Protein AF-A0A7C8FXU2-F1 (afdb_monomer_lite)

Organism: NCBI:txid908846

Sequence (257 aa):
MFRLFGRRRNGAELRVRSRSESVHAARPSTVRIDFLAPDARTLVGSMAYFKLAAFGYLTAALPLVEDPEARARVAALAETLLARHRRYLDAFHRAADG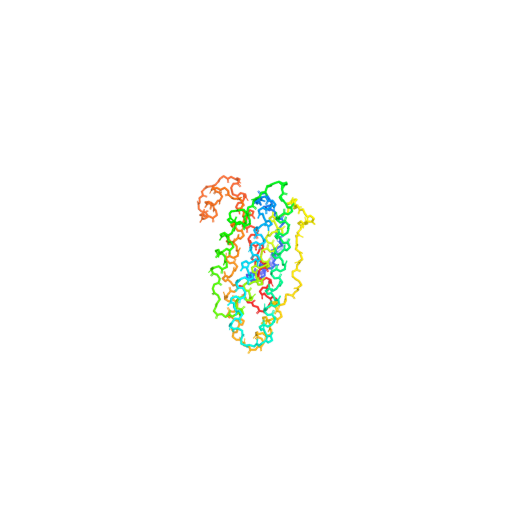EDTVPFAGDAVRQAASDELWGRLTPNLWQEAVLAVHLVDGIAVDFLARLGHGARLGGGLHWPLLDRPDDSPAVTVLLAEMERDDTLPDRLSMWGRRVVGDALLWCRALMVLDEPVLRALRDSTLERDDEVQRMVSQIEAVHTDLIAEHTTRMERLGLTA

Structure (mmCIF, N/CA/C/O backbone):
data_AF-A0A7C8FXU2-F1
#
_entry.id   AF-A0A7C8FXU2-F1
#
loop_
_atom_site.group_PDB
_atom_site.id
_atom_site.type_symbol
_atom_site.label_atom_id
_atom_site.label_alt_id
_atom_site.label_comp_id
_atom_site.label_asym_id
_atom_site.label_entity_id
_atom_site.label_seq_id
_atom_site.pdbx_PDB_ins_code
_atom_site.Cartn_x
_atom_site.Cartn_y
_atom_site.Cartn_z
_atom_site.occupancy
_atom_site.B_iso_or_equiv
_atom_site.auth_seq_id
_atom_site.auth_comp_id
_atom_site.auth_asym_id
_atom_site.auth_atom_id
_atom_site.pdbx_PDB_model_num
ATOM 1 N N . MET A 1 1 ? -61.109 -8.386 -48.653 1.00 42.88 1 MET A N 1
ATOM 2 C CA . MET A 1 1 ? -60.237 -9.119 -47.709 1.00 42.88 1 MET A CA 1
ATOM 3 C C . MET A 1 1 ? -58.980 -8.286 -47.476 1.00 42.88 1 MET A C 1
ATOM 5 O O . MET A 1 1 ? -58.094 -8.331 -48.309 1.00 42.88 1 MET A O 1
ATOM 9 N N . PHE A 1 2 ? -58.915 -7.494 -46.401 1.00 39.50 2 PHE A N 1
ATOM 10 C CA . PHE A 1 2 ? -57.687 -6.804 -45.979 1.00 39.50 2 PHE A CA 1
ATOM 11 C C . PHE A 1 2 ? -57.624 -6.800 -44.447 1.00 39.50 2 PHE A C 1
ATOM 13 O O . PHE A 1 2 ? -58.503 -6.255 -43.785 1.00 39.50 2 PHE A O 1
ATOM 20 N N . ARG A 1 3 ? -56.618 -7.485 -43.889 1.00 43.38 3 ARG A N 1
ATOM 21 C CA . ARG A 1 3 ? -56.311 -7.510 -42.452 1.00 43.38 3 ARG A CA 1
ATOM 22 C C . ARG A 1 3 ? -55.398 -6.324 -42.131 1.00 43.38 3 ARG A C 1
ATOM 24 O O . ARG A 1 3 ? -54.270 -6.295 -42.608 1.00 43.38 3 ARG A O 1
ATOM 31 N N . LEU A 1 4 ? -55.856 -5.405 -41.285 1.00 44.19 4 LEU A N 1
ATOM 32 C CA . LEU A 1 4 ? -55.000 -4.455 -40.571 1.00 44.19 4 LEU A CA 1
ATOM 33 C C . LEU A 1 4 ? -54.885 -4.915 -39.114 1.00 44.19 4 LEU A C 1
ATOM 35 O O . LEU A 1 4 ? -55.785 -4.691 -38.315 1.00 44.19 4 LEU A O 1
ATOM 39 N N . PHE A 1 5 ? -53.773 -5.561 -38.771 1.00 50.84 5 PHE A N 1
ATOM 40 C CA . PHE A 1 5 ? -53.340 -5.725 -37.383 1.00 50.84 5 PHE A CA 1
ATOM 41 C C . PHE A 1 5 ? -51.904 -5.215 -37.270 1.00 50.84 5 PHE A C 1
ATOM 43 O O . PHE A 1 5 ? -50.950 -5.889 -37.655 1.00 50.84 5 PHE A O 1
ATOM 50 N N . GLY A 1 6 ? -51.772 -3.987 -36.767 1.00 44.97 6 GLY A N 1
ATOM 51 C CA . GLY A 1 6 ? -50.504 -3.393 -36.359 1.00 44.97 6 GLY A CA 1
ATOM 52 C C . GLY A 1 6 ? -50.077 -3.949 -35.001 1.00 44.97 6 GLY A C 1
ATOM 53 O O . GLY A 1 6 ? -50.810 -3.884 -34.018 1.00 44.97 6 GLY A O 1
ATOM 54 N N . ARG A 1 7 ? -48.882 -4.530 -34.976 1.00 50.22 7 ARG A N 1
ATOM 55 C CA . ARG A 1 7 ? -48.232 -5.205 -33.849 1.00 50.22 7 ARG A CA 1
ATOM 56 C C . ARG A 1 7 ? -47.837 -4.177 -32.772 1.00 50.22 7 ARG A C 1
ATOM 58 O O . ARG A 1 7 ? -47.030 -3.292 -33.050 1.00 50.22 7 ARG A O 1
ATOM 65 N N . ARG A 1 8 ? -48.352 -4.295 -31.538 1.00 50.22 8 ARG A N 1
ATOM 66 C CA . ARG A 1 8 ? -47.804 -3.576 -30.367 1.00 50.22 8 ARG A CA 1
ATOM 67 C C . ARG A 1 8 ? -46.365 -4.061 -30.137 1.00 50.22 8 ARG A C 1
ATOM 69 O O . ARG A 1 8 ? -46.153 -5.241 -29.870 1.00 50.22 8 ARG A O 1
ATOM 76 N N . ARG A 1 9 ? -45.376 -3.170 -30.271 1.00 52.41 9 ARG A N 1
ATOM 77 C CA . ARG A 1 9 ? -44.002 -3.413 -29.802 1.00 52.41 9 ARG A CA 1
ATOM 78 C C . ARG A 1 9 ? -44.011 -3.232 -28.286 1.00 52.41 9 ARG A C 1
ATOM 80 O O . ARG A 1 9 ? -44.301 -2.138 -27.814 1.00 52.41 9 ARG A O 1
ATOM 87 N N . ASN A 1 10 ? -43.723 -4.299 -27.546 1.00 49.38 10 ASN A N 1
ATOM 88 C CA . ASN A 1 10 ? -43.388 -4.199 -26.130 1.00 49.38 10 ASN A CA 1
ATOM 89 C C . ASN A 1 10 ? -42.140 -3.316 -26.014 1.00 49.38 10 ASN A C 1
ATOM 91 O O . ASN A 1 10 ? -41.102 -3.643 -26.590 1.00 49.38 10 ASN A O 1
ATOM 95 N N . GLY A 1 11 ? -42.268 -2.172 -25.341 1.00 45.44 11 GLY A N 1
ATOM 96 C CA . GLY A 1 11 ? -41.127 -1.338 -24.991 1.00 45.44 11 GLY A CA 1
ATOM 97 C C . GLY A 1 11 ? -40.233 -2.122 -24.041 1.00 45.44 11 GLY A C 1
ATOM 98 O O . GLY A 1 11 ? -40.703 -2.604 -23.015 1.00 45.44 11 GLY A O 1
ATOM 99 N N . ALA A 1 12 ? -38.968 -2.301 -24.412 1.00 54.22 12 ALA A N 1
ATOM 100 C CA . ALA A 1 12 ? -37.969 -2.806 -23.489 1.00 54.22 12 ALA A CA 1
ATOM 101 C C . ALA A 1 12 ? -37.784 -1.751 -22.391 1.00 54.22 12 ALA A C 1
ATOM 103 O O . ALA A 1 12 ? -37.428 -0.611 -22.691 1.00 54.22 12 ALA A O 1
ATOM 104 N N . GLU A 1 13 ? -38.061 -2.114 -21.141 1.00 48.91 13 GLU A N 1
ATOM 105 C CA . GLU A 1 13 ? -37.701 -1.287 -19.995 1.00 48.91 13 GLU A CA 1
ATOM 106 C C . GLU A 1 13 ? -36.180 -1.101 -19.996 1.00 48.91 13 GLU A C 1
ATOM 108 O O . GLU A 1 13 ? -35.414 -2.044 -19.786 1.00 48.91 13 GLU A O 1
ATOM 113 N N . LEU A 1 14 ? -35.733 0.125 -20.265 1.00 52.69 14 LEU A N 1
ATOM 114 C CA . LEU A 1 14 ? -34.344 0.521 -20.086 1.00 52.69 14 LEU A CA 1
ATOM 115 C C . LEU A 1 14 ? -34.084 0.622 -18.581 1.00 52.69 14 LEU A C 1
ATOM 117 O O . LEU A 1 14 ? -34.235 1.681 -17.975 1.00 52.69 14 LEU A O 1
ATOM 121 N N . ARG A 1 15 ? -33.722 -0.505 -17.963 1.00 49.88 15 ARG A N 1
ATOM 122 C CA . ARG A 1 15 ? -33.178 -0.515 -16.605 1.00 49.88 15 ARG A CA 1
ATOM 123 C C . ARG A 1 15 ? -31.781 0.095 -16.642 1.00 49.88 15 ARG A C 1
ATOM 125 O O . ARG A 1 15 ? -30.836 -0.515 -17.138 1.00 49.88 15 ARG A O 1
ATOM 132 N N . VAL A 1 16 ? -31.664 1.308 -16.113 1.00 51.72 16 VAL A N 1
ATOM 133 C CA . VAL A 1 16 ? -30.373 1.913 -15.783 1.00 51.72 16 VAL A CA 1
ATOM 134 C C . VAL A 1 16 ? -29.777 1.082 -14.649 1.00 51.72 16 VAL A C 1
ATOM 136 O O . VAL A 1 16 ? -30.322 1.062 -13.547 1.00 51.72 16 VAL A O 1
ATOM 139 N N . ARG A 1 17 ? -28.701 0.344 -14.942 1.00 46.47 17 ARG A N 1
ATOM 140 C CA . ARG A 1 17 ? -27.941 -0.394 -13.925 1.00 46.47 17 ARG A CA 1
ATOM 141 C C . ARG A 1 17 ? -27.415 0.587 -12.887 1.00 46.47 17 ARG A C 1
ATOM 143 O O . ARG A 1 17 ? -26.930 1.663 -13.246 1.00 46.47 17 ARG A O 1
ATOM 150 N N . SER A 1 18 ? -27.508 0.224 -11.612 1.00 43.53 18 SER A N 1
ATOM 151 C CA . SER A 1 18 ? -26.863 1.012 -10.567 1.00 43.53 18 SER A CA 1
ATOM 152 C C . SER A 1 18 ? -25.350 0.988 -10.790 1.00 43.53 18 SER A C 1
ATOM 154 O O . SER A 1 18 ? -24.783 0.010 -11.280 1.00 43.53 18 SER A O 1
ATOM 156 N N . ARG A 1 19 ? -24.674 2.074 -10.411 1.00 45.09 19 ARG A N 1
ATOM 157 C CA . ARG A 1 19 ? -23.215 2.201 -10.535 1.00 45.09 19 ARG A CA 1
ATOM 158 C C . ARG A 1 19 ? -22.467 1.048 -9.839 1.00 45.09 19 ARG A C 1
ATOM 160 O O . ARG A 1 19 ? -21.408 0.651 -10.315 1.00 45.09 19 ARG A O 1
ATOM 167 N N . SER A 1 20 ? -23.048 0.470 -8.783 1.00 44.34 20 SER A N 1
ATOM 168 C CA . SER A 1 20 ? -22.530 -0.718 -8.092 1.00 44.34 20 SER A CA 1
ATOM 169 C C . SER A 1 20 ? -22.577 -1.992 -8.949 1.00 44.34 20 SER A C 1
ATOM 171 O O . SER A 1 20 ? -21.587 -2.716 -9.010 1.00 44.34 20 SER A O 1
ATOM 173 N N . GLU A 1 21 ? -23.656 -2.233 -9.705 1.00 37.62 21 GLU A N 1
ATOM 174 C CA . GLU A 1 21 ? -23.754 -3.395 -10.607 1.00 37.62 21 GLU A CA 1
ATOM 175 C C . GLU A 1 21 ? -22.762 -3.324 -11.777 1.00 37.62 21 GLU A C 1
ATOM 177 O O . GLU A 1 21 ? -22.294 -4.355 -12.261 1.00 37.62 21 GLU A O 1
ATOM 182 N N . SER A 1 22 ? -22.423 -2.121 -12.252 1.00 45.47 22 SER A N 1
ATOM 183 C CA . SER A 1 22 ? -21.431 -1.948 -13.323 1.00 45.47 22 SER A CA 1
ATOM 184 C C . SER A 1 22 ? -19.990 -2.203 -12.875 1.00 45.47 22 SER A C 1
ATOM 186 O O . SER A 1 22 ? -19.197 -2.677 -13.685 1.00 45.47 22 SER A O 1
ATOM 188 N N . VAL A 1 23 ? -19.654 -1.938 -11.607 1.00 46.44 23 VAL A N 1
ATOM 189 C CA . VAL A 1 23 ? -18.304 -2.180 -11.061 1.00 46.44 23 VAL A CA 1
ATOM 190 C C . VAL A 1 23 ? -18.085 -3.675 -10.805 1.00 46.44 23 VAL A C 1
ATOM 192 O O . VAL A 1 23 ? -17.033 -4.203 -11.147 1.00 46.44 23 VAL A O 1
ATOM 195 N N . HIS A 1 24 ? -19.103 -4.395 -10.323 1.00 42.47 24 HIS A N 1
ATOM 196 C CA . HIS A 1 24 ? -19.034 -5.848 -10.103 1.00 42.47 24 HIS A CA 1
ATOM 197 C C . HIS A 1 24 ? -19.006 -6.697 -11.389 1.00 42.47 24 HIS A C 1
ATOM 199 O O . HIS A 1 24 ? -18.719 -7.892 -11.337 1.00 42.47 24 HIS A O 1
ATOM 205 N N . ALA A 1 25 ? -19.313 -6.110 -12.551 1.00 40.84 25 ALA A N 1
ATOM 206 C CA . ALA A 1 25 ? -19.311 -6.810 -13.837 1.00 40.84 25 ALA A CA 1
ATOM 207 C C . ALA A 1 25 ? -17.992 -6.670 -14.621 1.00 40.84 25 ALA A C 1
ATOM 209 O O . ALA A 1 25 ? -17.845 -7.297 -15.676 1.00 40.84 25 ALA A O 1
ATOM 210 N N . ALA A 1 26 ? -17.039 -5.864 -14.141 1.00 47.12 26 ALA A N 1
ATOM 211 C CA . ALA A 1 26 ? -15.718 -5.773 -14.744 1.00 47.12 26 ALA A CA 1
ATOM 212 C C . ALA A 1 26 ? -14.955 -7.069 -14.443 1.00 47.12 26 ALA A C 1
ATOM 214 O O . ALA A 1 26 ? -14.475 -7.293 -13.335 1.00 47.12 26 ALA A O 1
ATOM 215 N N . ARG A 1 27 ? -14.874 -7.970 -15.429 1.00 52.72 27 ARG A N 1
ATOM 216 C CA . ARG A 1 27 ? -13.920 -9.082 -15.352 1.00 52.72 27 ARG A CA 1
ATOM 217 C C . ARG A 1 27 ? -12.525 -8.479 -15.166 1.00 52.72 27 ARG A C 1
ATOM 219 O O . ARG A 1 27 ? -12.220 -7.553 -15.920 1.00 52.72 27 ARG A O 1
ATOM 226 N N . PRO A 1 28 ? -11.698 -9.004 -14.240 1.00 56.09 28 PRO A N 1
ATOM 227 C CA . PRO A 1 28 ? -10.336 -8.521 -14.077 1.00 56.09 28 PRO A CA 1
ATOM 228 C C . PRO A 1 28 ? -9.650 -8.566 -15.436 1.00 56.09 28 PRO A C 1
ATOM 230 O O . PRO A 1 28 ? -9.695 -9.590 -16.133 1.00 56.09 28 PRO A O 1
ATOM 233 N N . SER A 1 29 ? -9.097 -7.432 -15.852 1.00 56.75 29 SER A N 1
ATOM 234 C CA . SER A 1 29 ? -8.423 -7.340 -17.131 1.00 56.75 29 SER A CA 1
ATOM 235 C C . SER A 1 29 ? -7.231 -8.306 -17.124 1.00 56.75 29 SER A C 1
ATOM 237 O O . SER A 1 29 ? -6.468 -8.399 -16.163 1.00 56.75 29 SER A O 1
ATOM 239 N N . THR A 1 30 ? -7.042 -9.064 -18.206 1.00 68.56 30 THR A N 1
ATOM 240 C CA . THR A 1 30 ? -5.841 -9.900 -18.390 1.00 68.56 30 THR A CA 1
ATOM 241 C C . THR A 1 30 ? -4.630 -9.057 -18.805 1.00 68.56 30 THR A C 1
ATOM 243 O O . THR A 1 30 ? -3.685 -9.575 -19.403 1.00 68.56 30 THR A O 1
ATOM 246 N N . VAL A 1 31 ? -4.683 -7.741 -18.572 1.00 81.75 31 VAL A N 1
ATOM 247 C CA . VAL A 1 31 ? -3.666 -6.787 -18.996 1.00 81.75 31 VAL A CA 1
ATOM 248 C C . VAL A 1 31 ? -2.461 -6.947 -18.085 1.00 81.75 31 VAL A C 1
ATOM 250 O O . VAL A 1 31 ? -2.547 -6.801 -16.866 1.00 81.75 31 VAL A O 1
ATOM 253 N N . ARG A 1 32 ? -1.324 -7.260 -18.701 1.00 80.88 32 ARG A N 1
ATOM 254 C CA . ARG A 1 32 ? -0.032 -7.300 -18.028 1.00 80.88 32 ARG A CA 1
ATOM 255 C C . ARG A 1 32 ? 0.795 -6.100 -18.444 1.00 80.88 32 ARG A C 1
ATOM 257 O O . ARG A 1 32 ? 0.690 -5.628 -19.576 1.00 80.88 32 ARG A O 1
ATOM 264 N N . ILE A 1 33 ? 1.602 -5.635 -17.505 1.00 88.25 33 ILE A N 1
ATOM 265 C CA . ILE A 1 33 ? 2.478 -4.473 -17.655 1.00 88.25 33 ILE A CA 1
ATOM 266 C C . ILE A 1 33 ? 3.910 -4.835 -17.259 1.00 88.25 33 ILE A C 1
ATOM 268 O O . ILE A 1 33 ? 4.661 -3.996 -16.781 1.00 88.25 33 ILE A O 1
ATOM 272 N N . ASP A 1 34 ? 4.294 -6.099 -17.440 1.00 87.00 34 ASP A N 1
ATOM 273 C CA . ASP A 1 34 ? 5.594 -6.624 -17.019 1.00 87.00 34 ASP A CA 1
ATOM 274 C C . ASP A 1 34 ? 6.789 -5.944 -17.695 1.00 87.00 34 ASP A C 1
ATOM 276 O O . ASP A 1 34 ? 7.852 -5.808 -17.097 1.00 87.00 34 ASP A O 1
ATOM 280 N N . PHE A 1 35 ? 6.584 -5.401 -18.892 1.00 87.44 35 PHE A N 1
ATOM 281 C CA . PHE A 1 35 ? 7.562 -4.575 -19.599 1.00 87.44 35 PHE A CA 1
ATOM 282 C C . PHE A 1 35 ? 7.836 -3.212 -18.930 1.00 87.44 35 PHE A C 1
ATOM 284 O O . PHE A 1 35 ? 8.811 -2.558 -19.286 1.00 87.44 35 PHE A O 1
ATOM 291 N N . LEU A 1 36 ? 7.001 -2.781 -17.974 1.00 91.81 36 LEU A N 1
ATOM 292 C CA . LEU A 1 36 ? 7.207 -1.574 -17.160 1.00 91.81 36 LEU A CA 1
ATOM 293 C C . LEU A 1 36 ? 7.906 -1.873 -15.827 1.00 91.81 36 LEU A C 1
ATOM 295 O O . LEU A 1 36 ? 8.111 -0.960 -15.023 1.00 91.81 36 LEU A O 1
ATOM 299 N N . ALA A 1 37 ? 8.224 -3.138 -15.544 1.00 90.06 37 ALA A N 1
ATOM 300 C CA . ALA A 1 37 ? 8.898 -3.507 -14.312 1.00 90.06 37 ALA A CA 1
ATOM 301 C C . ALA A 1 37 ? 10.365 -3.043 -14.330 1.00 90.06 37 ALA A C 1
ATOM 303 O O . ALA A 1 37 ? 11.032 -3.146 -15.362 1.00 90.06 37 ALA A O 1
ATOM 304 N N . PRO A 1 38 ? 10.907 -2.576 -13.191 1.00 90.00 38 PRO A N 1
ATOM 305 C CA . PRO A 1 38 ? 12.352 -2.495 -13.029 1.00 90.00 38 PRO A CA 1
ATOM 306 C C . PRO A 1 38 ? 12.966 -3.900 -13.062 1.00 90.00 38 PRO A C 1
ATOM 308 O O . PRO A 1 38 ? 12.258 -4.913 -13.070 1.00 90.00 38 PRO A O 1
ATOM 311 N N . ASP A 1 39 ? 14.295 -3.978 -13.033 1.00 87.44 39 ASP A N 1
ATOM 312 C CA . ASP A 1 39 ? 14.967 -5.262 -12.884 1.00 87.44 39 ASP A CA 1
ATOM 313 C C . ASP A 1 39 ? 14.530 -5.984 -11.593 1.00 87.44 39 ASP A C 1
ATOM 315 O O . ASP A 1 39 ? 14.041 -5.391 -10.622 1.00 87.44 39 ASP A O 1
ATOM 319 N N . ALA A 1 40 ? 14.704 -7.306 -11.588 1.00 85.44 40 ALA A N 1
ATOM 320 C CA . ALA A 1 40 ? 14.226 -8.162 -10.510 1.00 85.44 40 ALA A CA 1
ATOM 321 C C . ALA A 1 40 ? 14.818 -7.795 -9.139 1.00 85.44 40 ALA A C 1
ATOM 323 O O . ALA A 1 40 ? 14.117 -7.912 -8.130 1.00 85.44 40 ALA A O 1
ATOM 324 N N . ARG A 1 41 ? 16.083 -7.353 -9.085 1.00 87.88 41 ARG A N 1
ATOM 325 C CA . ARG A 1 41 ? 16.747 -6.996 -7.828 1.00 87.88 41 A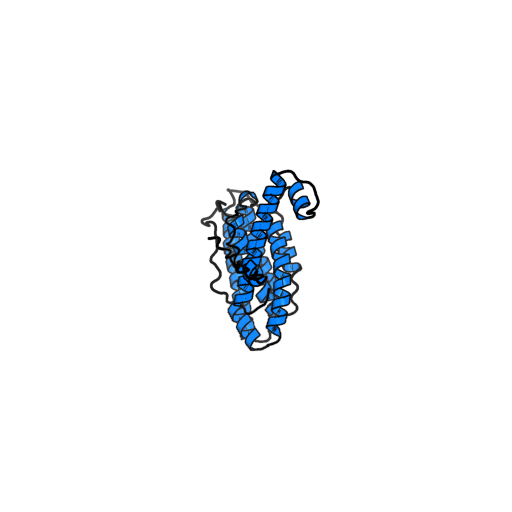RG A CA 1
ATOM 326 C C . ARG A 1 41 ? 16.155 -5.708 -7.278 1.00 87.88 41 ARG A C 1
ATOM 328 O O . ARG A 1 41 ? 15.769 -5.701 -6.111 1.00 87.88 41 ARG A O 1
ATOM 335 N N . THR A 1 42 ? 15.990 -4.673 -8.100 1.00 91.06 42 THR A N 1
ATOM 336 C CA . THR A 1 42 ? 15.320 -3.440 -7.671 1.00 91.06 42 THR A CA 1
ATOM 337 C C . THR A 1 42 ? 13.878 -3.693 -7.255 1.00 91.06 42 THR A C 1
ATOM 339 O O . THR A 1 42 ? 13.477 -3.224 -6.194 1.00 91.06 42 THR A O 1
ATOM 342 N N . LEU A 1 43 ? 13.109 -4.494 -8.000 1.00 90.19 43 LEU A N 1
ATOM 343 C CA . LEU A 1 43 ? 11.723 -4.802 -7.628 1.00 90.19 43 LEU A CA 1
ATOM 344 C C . LEU A 1 43 ? 11.632 -5.487 -6.252 1.00 90.19 43 LEU A C 1
ATOM 346 O O . LEU A 1 43 ? 10.825 -5.103 -5.405 1.00 90.19 43 LEU A O 1
ATOM 350 N N . VAL A 1 44 ? 12.481 -6.486 -6.005 1.00 89.44 44 VAL A N 1
ATOM 351 C CA . VAL A 1 44 ? 12.544 -7.205 -4.722 1.00 89.44 44 VAL A CA 1
ATOM 352 C C . VAL A 1 44 ? 13.055 -6.304 -3.596 1.00 89.44 44 VAL A C 1
ATOM 354 O O . VAL A 1 44 ? 12.501 -6.335 -2.496 1.00 89.44 44 VAL A O 1
ATOM 357 N N . GLY A 1 45 ? 14.061 -5.471 -3.870 1.00 92.75 45 GLY A N 1
ATOM 358 C CA . GLY A 1 45 ? 14.575 -4.468 -2.939 1.00 92.75 45 GLY A CA 1
ATOM 359 C C . GLY A 1 45 ? 13.502 -3.458 -2.534 1.00 92.75 45 GLY A C 1
ATOM 360 O O . GLY A 1 45 ? 13.326 -3.189 -1.345 1.00 92.75 45 GLY A O 1
ATOM 361 N N . SER A 1 46 ? 12.708 -2.985 -3.496 1.00 94.81 46 SER A N 1
ATOM 362 C CA . SER A 1 46 ? 11.548 -2.131 -3.240 1.00 94.81 46 SER A CA 1
ATOM 363 C C . SER A 1 46 ? 10.518 -2.795 -2.348 1.00 94.81 46 SER A C 1
ATOM 365 O O . SER A 1 46 ? 10.009 -2.152 -1.434 1.00 94.81 46 SER A O 1
ATOM 367 N N . MET A 1 47 ? 10.260 -4.089 -2.531 1.00 93.56 47 MET A N 1
ATOM 368 C CA . MET A 1 47 ? 9.352 -4.815 -1.645 1.00 93.56 47 MET A CA 1
ATOM 369 C C . MET A 1 47 ? 9.923 -5.022 -0.248 1.00 93.56 47 MET A C 1
ATOM 371 O O . MET A 1 47 ? 9.191 -4.866 0.730 1.00 93.56 47 MET A O 1
ATOM 375 N N . ALA A 1 48 ? 11.217 -5.315 -0.125 1.00 94.50 48 ALA A N 1
ATOM 376 C CA . ALA A 1 48 ? 11.876 -5.365 1.174 1.00 94.50 48 ALA A CA 1
ATOM 377 C C . ALA A 1 48 ? 11.718 -4.032 1.909 1.00 94.50 48 ALA A C 1
ATOM 379 O O . ALA A 1 48 ? 11.268 -4.023 3.057 1.00 94.50 48 ALA A O 1
ATOM 380 N N . TYR A 1 49 ? 12.033 -2.912 1.259 1.00 98.19 49 TYR A N 1
ATOM 381 C CA . TYR A 1 49 ? 11.945 -1.601 1.893 1.00 98.19 49 TYR A CA 1
ATOM 382 C C . TYR A 1 49 ? 10.498 -1.196 2.206 1.00 98.19 49 TYR A C 1
ATOM 384 O O . TYR A 1 49 ? 10.211 -0.775 3.323 1.00 98.19 49 TYR A O 1
ATOM 392 N N . PHE A 1 50 ? 9.561 -1.434 1.285 1.00 97.69 50 PHE A N 1
ATOM 393 C CA . PHE A 1 50 ? 8.130 -1.201 1.491 1.00 97.69 50 PHE A CA 1
ATOM 394 C C . PHE A 1 50 ? 7.598 -1.891 2.758 1.00 97.69 50 PHE A C 1
ATOM 396 O O . PHE A 1 50 ? 6.891 -1.262 3.546 1.00 97.69 50 PHE A O 1
ATOM 403 N N . LYS A 1 51 ? 7.964 -3.162 2.996 1.00 96.44 51 LYS A N 1
ATOM 404 C CA . LYS A 1 51 ? 7.549 -3.897 4.207 1.00 96.44 51 LYS A CA 1
ATOM 405 C C . LYS A 1 51 ? 8.205 -3.349 5.478 1.00 96.44 51 LYS A C 1
ATOM 407 O O . LYS A 1 51 ? 7.561 -3.339 6.525 1.00 96.44 51 LYS A O 1
ATOM 412 N N . LEU A 1 52 ? 9.457 -2.890 5.400 1.00 98.38 52 LEU A N 1
ATOM 413 C CA . LEU A 1 52 ? 10.149 -2.260 6.530 1.00 98.38 52 LEU A CA 1
ATOM 414 C C . LEU A 1 52 ? 9.504 -0.919 6.906 1.00 98.38 52 LEU A C 1
ATOM 416 O O . LEU A 1 52 ? 9.270 -0.660 8.085 1.00 98.38 52 LEU A O 1
ATOM 420 N N . ALA A 1 53 ? 9.166 -0.100 5.911 1.00 98.44 53 ALA A N 1
ATOM 421 C CA . ALA A 1 53 ? 8.465 1.161 6.118 1.00 98.44 53 ALA A CA 1
ATOM 422 C C . ALA A 1 53 ? 7.051 0.931 6.685 1.00 98.44 53 ALA A C 1
ATOM 424 O O . ALA A 1 53 ? 6.673 1.580 7.657 1.00 98.44 53 ALA A O 1
ATOM 425 N N . ALA A 1 54 ? 6.318 -0.070 6.179 1.00 97.69 54 ALA A N 1
ATOM 426 C CA . ALA A 1 54 ? 5.021 -0.482 6.727 1.00 97.69 54 ALA A CA 1
ATOM 427 C C . ALA A 1 54 ? 5.118 -0.945 8.194 1.00 97.69 54 ALA A C 1
ATOM 429 O O . ALA A 1 54 ? 4.250 -0.638 9.011 1.00 97.69 54 ALA A O 1
ATOM 430 N N . PHE A 1 55 ? 6.182 -1.676 8.548 1.00 98.12 55 PHE A N 1
ATOM 431 C CA . PHE A 1 55 ? 6.468 -2.063 9.931 1.00 98.12 55 PHE A CA 1
ATOM 432 C C . PHE A 1 55 ? 6.682 -0.834 10.826 1.00 98.12 55 PHE A C 1
ATOM 434 O O . PHE A 1 55 ? 6.073 -0.739 11.894 1.00 98.12 55 PHE A O 1
ATOM 441 N N . GLY A 1 56 ? 7.504 0.126 10.389 1.00 98.25 56 GLY A N 1
ATOM 442 C CA . GLY A 1 56 ? 7.714 1.387 11.108 1.00 98.25 56 GLY A CA 1
ATOM 443 C C . GLY A 1 56 ? 6.416 2.179 11.285 1.00 98.25 56 GLY A C 1
ATOM 444 O O . GLY A 1 56 ? 6.099 2.619 12.388 1.00 98.25 56 GLY A O 1
ATOM 445 N N . TYR A 1 57 ? 5.622 2.271 10.220 1.00 98.12 57 TYR A N 1
ATOM 446 C CA . TYR A 1 57 ? 4.312 2.911 10.221 1.00 98.12 57 TYR A CA 1
ATOM 447 C C . TYR A 1 57 ? 3.353 2.298 11.255 1.00 98.12 57 TYR A C 1
ATOM 449 O O . TYR A 1 57 ? 2.767 3.011 12.068 1.00 98.12 57 TYR A O 1
ATOM 457 N N . LEU A 1 58 ? 3.223 0.968 11.271 1.00 96.56 58 LEU A N 1
ATOM 458 C CA . LEU A 1 58 ? 2.307 0.281 12.181 1.00 96.56 58 LEU A CA 1
ATOM 459 C C . LEU A 1 58 ? 2.786 0.316 13.637 1.00 96.56 58 LEU A C 1
ATOM 461 O O . LEU A 1 58 ? 1.989 0.511 14.554 1.00 96.56 58 LEU A O 1
ATOM 465 N N . THR A 1 59 ? 4.089 0.142 13.867 1.00 97.75 59 THR A N 1
ATOM 466 C CA . THR A 1 59 ? 4.655 0.186 15.225 1.00 97.75 59 THR A CA 1
ATOM 467 C C . THR A 1 59 ? 4.556 1.570 15.853 1.00 97.75 59 THR A C 1
ATOM 469 O O . THR A 1 59 ? 4.341 1.662 17.061 1.00 97.75 59 THR A O 1
ATOM 472 N N . ALA A 1 60 ? 4.605 2.637 15.051 1.00 97.56 60 ALA A N 1
ATOM 473 C CA . ALA A 1 60 ? 4.368 3.997 15.525 1.00 97.56 60 ALA A CA 1
ATOM 474 C C . ALA A 1 60 ? 2.943 4.207 16.075 1.00 97.56 60 ALA A C 1
ATOM 476 O O . ALA A 1 60 ? 2.743 5.096 16.900 1.00 97.56 60 ALA A O 1
ATOM 477 N N . ALA A 1 61 ? 1.969 3.378 15.680 1.00 96.50 61 ALA A N 1
ATOM 478 C CA . ALA A 1 61 ? 0.601 3.435 16.197 1.00 96.50 61 ALA A CA 1
ATOM 479 C C . ALA A 1 61 ? 0.401 2.657 17.513 1.00 96.50 61 ALA A C 1
ATOM 481 O O . ALA A 1 61 ? -0.579 2.902 18.213 1.00 96.50 61 ALA A O 1
ATOM 482 N N . LEU A 1 62 ? 1.316 1.751 17.895 1.00 96.50 62 LEU A N 1
ATOM 483 C CA . LEU A 1 62 ? 1.179 0.920 19.106 1.00 96.50 62 LEU A CA 1
ATOM 484 C C . LEU A 1 62 ? 0.959 1.710 20.410 1.00 96.50 62 LEU A C 1
ATOM 486 O O . LEU A 1 62 ? 0.159 1.249 21.229 1.00 96.50 62 LEU A O 1
ATOM 490 N N . PRO A 1 63 ? 1.601 2.877 20.638 1.00 96.31 63 PRO A N 1
ATOM 491 C CA . PRO A 1 63 ? 1.350 3.677 21.836 1.00 96.31 63 PRO A CA 1
ATOM 492 C C . PRO A 1 63 ? -0.097 4.171 21.972 1.00 96.31 63 PRO A C 1
ATOM 494 O O . PRO A 1 63 ? -0.523 4.456 23.087 1.00 96.31 63 PRO A O 1
ATOM 497 N N . LEU A 1 64 ? -0.851 4.254 20.869 1.00 94.94 64 LEU A N 1
ATOM 498 C CA . LEU A 1 64 ? -2.256 4.678 20.854 1.00 94.94 64 LEU A CA 1
ATOM 499 C C . LEU A 1 64 ? -3.229 3.541 21.215 1.00 94.94 64 LEU A C 1
ATOM 501 O O . LEU A 1 64 ? -4.414 3.792 21.414 1.00 94.94 64 LEU A O 1
ATOM 505 N N . VAL A 1 65 ? -2.762 2.289 21.264 1.00 96.38 65 VAL A N 1
ATOM 506 C CA . VAL A 1 65 ? -3.615 1.123 21.526 1.00 96.38 65 VAL A CA 1
ATOM 507 C C . VAL A 1 65 ? -3.707 0.903 23.031 1.00 96.38 65 VAL A C 1
ATOM 509 O O . VAL A 1 65 ? -2.770 0.367 23.614 1.00 96.38 65 VAL A O 1
ATOM 512 N N . GLU A 1 66 ? -4.787 1.325 23.685 1.00 93.75 66 GLU A N 1
ATOM 513 C CA . GLU A 1 66 ? -4.924 1.225 25.149 1.00 93.75 66 GLU A CA 1
ATOM 514 C C . GLU A 1 66 ? -5.092 -0.218 25.644 1.00 93.75 66 GLU A C 1
ATOM 516 O O . GLU A 1 66 ? -4.454 -0.604 26.624 1.00 93.75 66 GLU A O 1
ATOM 521 N N . ASP A 1 67 ? -5.902 -1.018 24.945 1.00 93.81 67 ASP A N 1
ATOM 522 C CA . ASP A 1 67 ? -6.146 -2.421 25.283 1.00 93.81 67 ASP A CA 1
ATOM 523 C C . ASP A 1 67 ? -4.882 -3.277 25.051 1.00 93.81 67 ASP A C 1
ATOM 525 O O . ASP A 1 67 ? -4.402 -3.373 23.914 1.00 93.81 67 ASP A O 1
ATOM 529 N N . PRO A 1 68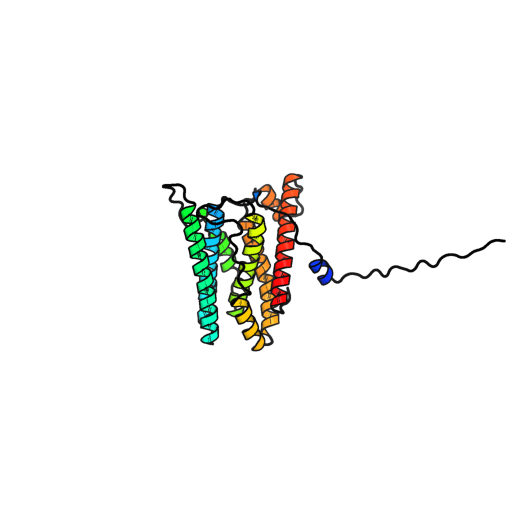 ? -4.332 -3.936 26.090 1.00 95.19 68 PRO A N 1
ATOM 530 C CA . PRO A 1 68 ? -3.164 -4.798 25.946 1.00 95.19 68 PRO A CA 1
ATOM 531 C C . PRO A 1 68 ? -3.359 -5.949 24.952 1.00 95.19 68 PRO A C 1
ATOM 533 O O . PRO A 1 68 ? -2.399 -6.332 24.279 1.00 95.19 68 PRO A O 1
ATOM 536 N N . GLU A 1 69 ? -4.572 -6.499 24.836 1.00 92.81 69 GLU A N 1
ATOM 537 C CA . GLU A 1 69 ? -4.844 -7.618 23.929 1.00 92.81 69 GLU A CA 1
ATOM 538 C C . GLU A 1 69 ? -4.853 -7.155 22.465 1.00 92.81 69 GLU A C 1
ATOM 540 O O . GLU A 1 69 ? -4.154 -7.731 21.624 1.00 92.81 69 GLU A O 1
ATOM 545 N N . ALA A 1 70 ? -5.559 -6.063 22.156 1.00 93.62 70 ALA A N 1
ATOM 546 C CA . ALA A 1 70 ? -5.473 -5.400 20.857 1.00 93.62 70 ALA A CA 1
ATOM 547 C C . ALA A 1 70 ? -4.029 -4.997 20.523 1.00 93.62 70 ALA A C 1
ATOM 549 O O . ALA A 1 70 ? -3.562 -5.251 19.410 1.00 93.62 70 ALA A O 1
ATOM 550 N N . ARG A 1 71 ? -3.275 -4.457 21.491 1.00 96.38 71 ARG A N 1
ATOM 551 C CA . ARG A 1 71 ? -1.871 -4.067 21.290 1.00 96.38 71 ARG A CA 1
ATOM 552 C C . ARG A 1 71 ? -1.001 -5.265 20.913 1.00 96.38 71 ARG A C 1
ATOM 554 O O . ARG A 1 71 ? -0.186 -5.152 19.999 1.00 96.38 71 ARG A O 1
ATOM 561 N N . ALA A 1 72 ? -1.194 -6.415 21.562 1.00 94.88 72 ALA A N 1
ATOM 562 C CA . ALA A 1 72 ? -0.495 -7.651 21.215 1.00 94.88 72 ALA A CA 1
ATOM 563 C C . ALA A 1 72 ? -0.848 -8.133 19.795 1.00 94.88 72 ALA A C 1
ATOM 565 O O . ALA A 1 72 ? 0.048 -8.509 19.037 1.00 94.88 72 ALA A O 1
ATOM 566 N N . ARG A 1 73 ? -2.125 -8.053 19.394 1.00 94.12 73 ARG A N 1
ATOM 567 C CA . ARG A 1 73 ? -2.559 -8.395 18.026 1.00 94.12 73 ARG A CA 1
ATOM 568 C C . ARG A 1 73 ? -1.935 -7.479 16.966 1.00 94.12 73 ARG A C 1
ATOM 570 O O . ARG A 1 73 ? -1.449 -7.967 15.946 1.00 94.12 73 ARG A O 1
ATOM 577 N N . VAL A 1 74 ? -1.889 -6.169 17.213 1.00 95.44 74 VAL A N 1
ATOM 578 C CA . VAL A 1 74 ? -1.244 -5.200 16.306 1.00 95.44 74 VAL A CA 1
ATOM 579 C C . VAL A 1 74 ? 0.272 -5.426 16.243 1.00 95.44 74 VAL A C 1
ATOM 581 O O . VAL A 1 74 ? 0.860 -5.361 15.162 1.00 95.44 74 VAL A O 1
ATOM 584 N N . ALA A 1 75 ? 0.914 -5.768 17.364 1.00 96.00 75 ALA A N 1
ATOM 585 C CA . ALA A 1 75 ? 2.336 -6.111 17.388 1.00 96.00 75 ALA A CA 1
ATOM 586 C C . ALA A 1 75 ? 2.647 -7.379 16.568 1.00 96.00 75 ALA A C 1
ATOM 588 O O . ALA A 1 75 ? 3.629 -7.394 15.828 1.00 96.00 75 ALA A O 1
ATOM 589 N N . ALA A 1 76 ? 1.788 -8.402 16.619 1.00 93.88 76 ALA A N 1
ATOM 590 C CA . ALA A 1 76 ? 1.929 -9.608 15.795 1.00 93.88 76 ALA A CA 1
ATOM 591 C C . ALA A 1 76 ? 1.758 -9.319 14.288 1.00 93.88 76 ALA A C 1
ATOM 593 O O . ALA A 1 76 ? 2.451 -9.892 13.438 1.00 93.88 76 ALA A O 1
ATOM 594 N N . LEU A 1 77 ? 0.875 -8.379 13.931 1.00 92.50 77 LEU A N 1
ATOM 595 C CA . LEU A 1 77 ? 0.761 -7.898 12.552 1.00 92.50 77 LEU A CA 1
ATOM 596 C C . LEU A 1 77 ? 2.059 -7.208 12.099 1.00 92.50 77 LEU A C 1
ATOM 598 O O . LEU A 1 77 ? 2.557 -7.487 11.005 1.00 92.50 77 LEU A O 1
ATOM 602 N N . ALA A 1 78 ? 2.645 -6.363 12.951 1.00 95.00 78 ALA A N 1
ATOM 603 C CA . ALA A 1 78 ? 3.935 -5.736 12.680 1.00 95.00 78 ALA A CA 1
ATOM 604 C C . ALA A 1 78 ? 5.060 -6.780 12.527 1.00 95.00 78 ALA A C 1
ATOM 606 O O . ALA A 1 78 ? 5.850 -6.708 11.584 1.00 95.00 78 ALA A O 1
ATOM 607 N N . GLU A 1 79 ? 5.100 -7.808 13.377 1.00 94.81 79 GLU A N 1
ATOM 608 C CA . GLU A 1 79 ? 6.057 -8.914 13.250 1.00 94.81 79 GLU A CA 1
ATOM 609 C C . GLU A 1 79 ? 5.964 -9.602 11.880 1.00 94.81 79 GLU A C 1
ATOM 611 O O . GLU A 1 79 ? 6.987 -9.862 11.242 1.00 94.81 79 GLU A O 1
ATOM 616 N N . THR A 1 80 ? 4.746 -9.816 11.373 1.00 92.12 80 THR A N 1
ATOM 617 C CA . THR A 1 80 ? 4.526 -10.399 10.040 1.00 92.12 80 THR A CA 1
ATOM 618 C C . THR A 1 80 ? 5.124 -9.529 8.927 1.00 92.12 80 THR A C 1
ATOM 620 O O . THR A 1 80 ? 5.721 -10.052 7.980 1.00 92.12 80 THR A O 1
ATOM 623 N N . LEU A 1 81 ? 5.019 -8.198 9.033 1.00 93.12 81 LEU A N 1
ATOM 624 C CA . LEU A 1 81 ? 5.648 -7.267 8.087 1.00 93.12 81 LEU A CA 1
ATOM 625 C C . LEU A 1 81 ? 7.176 -7.365 8.137 1.00 93.12 81 LEU A C 1
ATOM 627 O O . LEU A 1 81 ? 7.816 -7.462 7.088 1.00 93.12 81 LEU A O 1
ATOM 631 N N . LEU A 1 82 ? 7.759 -7.423 9.336 1.00 95.94 82 LEU A N 1
ATOM 632 C CA . LEU A 1 82 ? 9.205 -7.557 9.513 1.00 95.94 82 LEU A CA 1
ATOM 633 C C . LEU A 1 82 ? 9.731 -8.907 8.997 1.00 95.94 82 LEU A C 1
ATOM 635 O O . LEU A 1 82 ? 10.787 -8.967 8.365 1.00 95.94 82 LEU A O 1
ATOM 639 N N . ALA A 1 83 ? 8.985 -9.991 9.210 1.00 93.00 83 ALA A N 1
ATOM 640 C CA . ALA A 1 83 ? 9.315 -11.306 8.666 1.00 93.00 83 ALA A CA 1
ATOM 641 C C . ALA A 1 83 ? 9.300 -11.303 7.128 1.00 93.00 83 ALA A C 1
ATOM 643 O O . ALA A 1 83 ? 10.218 -11.825 6.490 1.00 93.00 83 ALA A O 1
ATOM 644 N N . ARG A 1 84 ? 8.296 -10.658 6.516 1.00 90.75 84 ARG A N 1
ATOM 645 C CA . ARG A 1 84 ? 8.229 -10.474 5.057 1.00 90.75 84 ARG A CA 1
ATOM 646 C C . ARG A 1 84 ? 9.377 -9.608 4.544 1.00 90.75 84 ARG A C 1
ATOM 648 O O . ARG A 1 84 ? 9.999 -9.988 3.558 1.00 90.75 84 ARG A O 1
ATOM 655 N N . HIS A 1 85 ? 9.701 -8.505 5.224 1.00 94.44 85 HIS A N 1
ATOM 656 C CA . HIS A 1 85 ? 10.873 -7.682 4.912 1.00 94.44 85 HIS A CA 1
ATOM 657 C C . HIS A 1 85 ? 12.145 -8.533 4.841 1.00 94.44 85 HIS A C 1
ATOM 659 O O . HIS A 1 85 ? 12.823 -8.509 3.819 1.00 94.44 85 HIS A O 1
ATOM 665 N N . ARG A 1 86 ? 12.428 -9.338 5.876 1.00 93.81 86 ARG A N 1
ATOM 666 C CA . ARG A 1 86 ? 13.617 -10.207 5.921 1.00 93.81 86 ARG A CA 1
ATOM 667 C C . ARG A 1 86 ? 13.669 -11.173 4.736 1.00 93.81 86 ARG A C 1
ATOM 669 O O . ARG A 1 86 ? 14.698 -11.265 4.079 1.00 93.81 86 ARG A O 1
ATOM 676 N N . ARG A 1 87 ? 12.541 -11.804 4.382 1.00 89.56 87 ARG A N 1
ATOM 677 C CA . ARG A 1 87 ? 12.454 -12.684 3.199 1.00 89.56 87 ARG A CA 1
ATOM 678 C C . ARG A 1 87 ? 12.817 -11.964 1.896 1.00 89.56 87 ARG A C 1
ATOM 680 O O . ARG A 1 87 ? 13.558 -12.524 1.090 1.00 89.56 87 ARG A O 1
ATOM 687 N N . TYR A 1 88 ? 12.302 -10.752 1.679 1.00 89.75 88 TYR A N 1
ATOM 688 C CA . TYR A 1 88 ? 12.647 -9.956 0.495 1.00 89.75 88 TYR A CA 1
ATOM 689 C C . TYR A 1 88 ? 14.085 -9.422 0.554 1.00 89.75 88 TYR A C 1
ATOM 691 O O . TYR A 1 88 ? 14.744 -9.343 -0.476 1.00 89.75 88 TYR A O 1
ATOM 699 N N . LEU A 1 89 ? 14.601 -9.082 1.734 1.00 91.62 89 LEU A N 1
ATOM 700 C CA . LEU A 1 89 ? 15.975 -8.606 1.894 1.00 91.62 89 LEU A CA 1
ATOM 701 C C . LEU A 1 89 ? 16.983 -9.714 1.568 1.00 91.62 89 LEU A C 1
ATOM 703 O O . LEU A 1 89 ? 17.931 -9.494 0.817 1.00 91.62 89 LEU A O 1
ATOM 707 N N . ASP A 1 90 ? 16.738 -10.930 2.053 1.00 88.81 90 ASP A N 1
ATOM 708 C CA . ASP A 1 90 ? 17.579 -12.081 1.730 1.00 88.81 90 ASP A CA 1
ATOM 709 C C . ASP A 1 90 ? 17.579 -12.366 0.220 1.00 88.81 90 ASP A C 1
ATOM 711 O O . ASP A 1 90 ? 18.595 -12.747 -0.359 1.00 88.81 90 ASP A O 1
ATOM 715 N N . ALA A 1 91 ? 16.436 -12.163 -0.435 1.00 86.12 91 ALA A N 1
ATOM 716 C CA . ALA A 1 91 ? 16.291 -12.281 -1.879 1.00 86.12 91 ALA A CA 1
ATOM 717 C C . ALA A 1 91 ? 17.063 -11.206 -2.648 1.00 86.12 91 ALA A C 1
ATOM 719 O O . ALA A 1 91 ? 17.743 -11.519 -3.623 1.00 86.12 91 ALA A O 1
ATOM 720 N N . PHE A 1 92 ? 16.982 -9.958 -2.184 1.00 88.06 92 PHE A N 1
ATOM 721 C CA . PHE A 1 92 ? 17.728 -8.827 -2.727 1.00 88.06 92 PHE A CA 1
ATOM 722 C C . PHE A 1 92 ? 19.239 -9.083 -2.675 1.00 88.06 92 PHE A C 1
ATOM 724 O O . PHE A 1 92 ? 19.932 -8.850 -3.663 1.00 88.06 92 PHE A O 1
ATOM 731 N N . HIS A 1 93 ? 19.742 -9.634 -1.564 1.00 86.94 93 HIS A N 1
ATOM 732 C CA . HIS A 1 93 ? 21.154 -10.001 -1.431 1.00 86.94 93 HIS A CA 1
ATOM 733 C C . HIS A 1 93 ? 21.545 -11.209 -2.292 1.00 86.94 93 HIS A C 1
ATOM 735 O O . HIS A 1 93 ? 22.629 -11.216 -2.862 1.00 86.94 93 HIS A O 1
ATOM 741 N N . ARG A 1 94 ? 20.677 -12.221 -2.440 1.00 83.69 94 ARG A N 1
ATOM 742 C CA . ARG A 1 94 ? 20.948 -13.379 -3.319 1.00 83.69 94 ARG A CA 1
ATOM 743 C C . ARG A 1 94 ? 20.892 -13.052 -4.810 1.00 83.69 94 ARG A C 1
ATOM 745 O O . ARG A 1 94 ? 21.440 -13.807 -5.602 1.00 83.69 94 ARG A O 1
ATOM 752 N N . ALA A 1 95 ? 20.194 -11.985 -5.187 1.00 79.69 95 ALA A N 1
ATOM 753 C CA . ALA A 1 95 ? 20.168 -11.477 -6.554 1.00 79.69 95 ALA A CA 1
ATOM 754 C C . ALA A 1 95 ? 21.413 -10.638 -6.903 1.00 79.69 95 ALA A C 1
ATOM 756 O O . ALA A 1 95 ? 21.506 -10.144 -8.021 1.00 79.69 95 ALA A O 1
ATOM 757 N N . ALA A 1 96 ? 22.346 -10.448 -5.962 1.00 75.12 96 ALA A N 1
ATOM 758 C CA . ALA A 1 96 ? 23.642 -9.855 -6.249 1.00 75.12 96 ALA A CA 1
ATOM 759 C C . ALA A 1 96 ? 24.527 -10.856 -7.005 1.00 75.12 96 ALA A C 1
ATOM 761 O O . ALA A 1 96 ? 24.789 -11.955 -6.513 1.00 75.12 96 ALA A O 1
ATOM 762 N N . ASP A 1 97 ? 25.008 -10.468 -8.184 1.00 65.12 97 ASP A N 1
ATOM 763 C CA . ASP A 1 97 ? 25.983 -11.255 -8.930 1.00 65.12 97 ASP A CA 1
ATOM 764 C C . ASP A 1 97 ? 27.396 -10.977 -8.380 1.00 65.12 97 ASP A C 1
ATOM 766 O O . ASP A 1 97 ? 27.991 -9.930 -8.632 1.00 65.12 97 ASP A O 1
ATOM 770 N N . GLY A 1 98 ? 27.962 -11.918 -7.619 1.00 66.44 98 GLY A N 1
ATOM 771 C CA . GLY A 1 98 ? 29.366 -11.867 -7.184 1.00 66.44 98 GLY A CA 1
ATOM 772 C C . GLY A 1 98 ? 29.692 -10.751 -6.177 1.00 66.44 98 GLY A C 1
ATOM 773 O O . GLY A 1 98 ? 29.071 -10.665 -5.122 1.00 66.44 98 GLY A O 1
ATOM 774 N N . GLU A 1 99 ? 30.707 -9.932 -6.478 1.00 62.03 99 GLU A N 1
ATOM 775 C CA . GLU A 1 99 ? 31.212 -8.823 -5.637 1.00 62.03 99 GLU A CA 1
ATOM 776 C C . GLU A 1 99 ? 30.320 -7.562 -5.659 1.00 62.03 99 GLU A C 1
ATOM 778 O O . GLU A 1 99 ? 30.693 -6.528 -5.106 1.00 62.03 99 GLU A O 1
ATOM 783 N N . ASP A 1 100 ? 29.143 -7.618 -6.288 1.00 71.94 100 ASP A N 1
ATOM 784 C CA . ASP A 1 100 ? 28.276 -6.458 -6.488 1.00 71.94 100 ASP A CA 1
ATOM 785 C C . ASP A 1 100 ? 27.575 -5.980 -5.195 1.00 71.94 100 ASP A C 1
ATOM 787 O O . ASP A 1 100 ? 26.494 -6.443 -4.804 1.00 71.94 100 ASP A O 1
ATOM 791 N N . THR A 1 101 ? 28.189 -4.995 -4.534 1.00 74.00 101 THR A N 1
ATOM 792 C CA . THR A 1 101 ? 27.717 -4.374 -3.289 1.00 74.00 101 THR A CA 1
ATOM 793 C C . THR A 1 101 ? 26.690 -3.260 -3.528 1.00 74.00 101 THR A C 1
ATOM 795 O O . THR A 1 101 ? 26.863 -2.145 -3.027 1.00 74.00 101 THR A O 1
ATOM 798 N N . VAL A 1 102 ? 25.615 -3.516 -4.284 1.00 83.44 102 VAL A N 1
ATOM 799 C CA . VAL A 1 102 ? 24.511 -2.540 -4.369 1.00 83.44 102 VAL A CA 1
ATOM 800 C C . VAL A 1 102 ? 23.929 -2.338 -2.965 1.00 83.44 102 VAL A C 1
ATOM 802 O O . VAL A 1 102 ? 23.464 -3.308 -2.354 1.00 83.44 102 VAL A O 1
ATOM 805 N N . PRO A 1 103 ? 23.948 -1.105 -2.428 1.00 89.56 103 PRO A N 1
ATOM 806 C CA . PRO A 1 103 ? 23.450 -0.840 -1.091 1.00 89.56 103 PRO A CA 1
ATOM 807 C C . PRO A 1 103 ? 21.931 -1.015 -1.032 1.00 89.56 103 PRO A C 1
ATOM 809 O O . PRO A 1 103 ? 21.204 -0.678 -1.966 1.00 89.56 103 PRO A O 1
ATOM 812 N N . PHE A 1 104 ? 21.439 -1.482 0.113 1.00 93.81 104 PHE A N 1
ATOM 813 C CA . PHE A 1 104 ? 20.012 -1.482 0.433 1.00 93.81 104 PHE A CA 1
ATOM 814 C C . PHE A 1 104 ? 19.550 -0.057 0.805 1.00 93.81 104 PHE A C 1
ATOM 816 O O . PHE A 1 104 ? 19.273 0.236 1.966 1.00 93.81 104 PHE A O 1
ATOM 823 N N . ALA A 1 105 ? 19.567 0.866 -0.161 1.00 94.56 105 ALA A N 1
ATOM 824 C CA . ALA A 1 105 ? 19.227 2.276 0.038 1.00 94.56 105 ALA A CA 1
ATOM 825 C C . ALA A 1 105 ? 18.924 2.996 -1.286 1.00 94.56 105 ALA A C 1
ATOM 827 O O . ALA A 1 105 ? 19.345 2.558 -2.359 1.00 94.56 105 ALA A O 1
ATOM 828 N N . GLY A 1 106 ? 18.238 4.140 -1.196 1.00 95.19 106 GLY A N 1
ATOM 829 C CA . GLY A 1 106 ? 18.035 5.051 -2.325 1.00 95.19 106 GLY A CA 1
ATOM 830 C C . GLY A 1 106 ? 17.300 4.404 -3.501 1.00 95.19 106 GLY A C 1
ATOM 831 O O . GLY A 1 106 ? 16.322 3.672 -3.316 1.00 95.19 106 GLY A O 1
ATOM 832 N N . ASP A 1 107 ? 17.780 4.674 -4.714 1.00 93.25 107 ASP A N 1
ATOM 833 C CA . ASP A 1 107 ? 17.131 4.235 -5.956 1.00 93.25 107 ASP A CA 1
ATOM 834 C C . ASP A 1 107 ? 17.161 2.716 -6.142 1.00 93.25 107 ASP A C 1
ATOM 836 O O . ASP A 1 107 ? 16.211 2.151 -6.686 1.00 93.25 107 ASP A O 1
ATOM 840 N N . ALA A 1 108 ? 18.178 2.034 -5.600 1.00 91.31 108 ALA A N 1
ATOM 841 C CA . ALA A 1 108 ? 18.305 0.577 -5.677 1.00 91.31 108 ALA A CA 1
ATOM 842 C C . ALA A 1 108 ? 17.097 -0.161 -5.080 1.00 91.31 108 ALA A C 1
ATOM 844 O O . ALA A 1 108 ? 16.798 -1.286 -5.477 1.00 91.31 108 ALA A O 1
ATOM 845 N N . VAL A 1 109 ? 16.395 0.481 -4.143 1.00 94.19 109 VAL A N 1
ATOM 846 C CA . VAL A 1 109 ? 15.200 -0.051 -3.480 1.00 94.19 109 VAL A CA 1
ATOM 847 C C . VAL A 1 109 ? 13.994 0.875 -3.638 1.00 94.19 109 VAL A C 1
ATOM 849 O O . VAL A 1 109 ? 12.979 0.673 -2.981 1.00 94.19 109 VAL A O 1
ATOM 852 N N . ARG A 1 110 ? 14.064 1.897 -4.503 1.00 95.31 110 ARG A N 1
ATOM 853 C CA . ARG A 1 110 ? 13.027 2.942 -4.647 1.00 95.31 110 ARG A CA 1
ATOM 854 C C . ARG A 1 110 ? 12.535 3.475 -3.295 1.00 95.31 110 ARG A C 1
ATOM 856 O O . ARG A 1 110 ? 11.334 3.621 -3.065 1.00 95.31 110 ARG A O 1
ATOM 863 N N . GLN A 1 111 ? 13.480 3.743 -2.396 1.00 97.31 111 GLN A N 1
ATOM 864 C CA . GLN A 1 111 ? 13.223 4.131 -1.009 1.00 97.31 111 GLN A CA 1
ATOM 865 C C . GLN A 1 111 ? 12.208 5.283 -0.903 1.00 97.31 111 GLN A C 1
ATOM 867 O O . GLN A 1 111 ? 11.194 5.154 -0.216 1.00 97.31 111 GLN A O 1
ATOM 872 N N . ALA A 1 112 ? 12.432 6.355 -1.670 1.00 97.94 112 ALA A N 1
ATOM 873 C CA . ALA A 1 112 ? 11.607 7.561 -1.640 1.00 97.94 112 ALA A CA 1
ATOM 874 C C . ALA A 1 112 ? 10.118 7.293 -1.919 1.00 97.94 112 ALA A C 1
ATOM 876 O O . ALA A 1 112 ? 9.265 7.916 -1.297 1.00 97.94 112 ALA A O 1
ATOM 877 N N . ALA A 1 113 ? 9.793 6.339 -2.800 1.00 96.88 113 ALA A N 1
ATOM 878 C CA . ALA A 1 113 ? 8.405 6.012 -3.120 1.00 96.88 113 ALA A CA 1
ATOM 879 C C . ALA A 1 113 ? 7.662 5.429 -1.908 1.00 96.88 113 ALA A C 1
ATOM 881 O O . ALA A 1 113 ? 6.505 5.766 -1.661 1.00 96.88 113 ALA A O 1
ATOM 882 N N . SER A 1 114 ? 8.323 4.554 -1.142 1.00 97.69 114 SER A N 1
ATOM 883 C CA . SER A 1 114 ? 7.724 3.965 0.062 1.00 97.69 114 SER A CA 1
ATOM 884 C C . SER A 1 114 ? 7.654 4.978 1.204 1.00 97.69 114 SER A C 1
ATOM 886 O O . SER A 1 114 ? 6.638 5.030 1.895 1.00 97.69 114 SER A O 1
ATOM 888 N N . ASP A 1 115 ? 8.689 5.806 1.368 1.00 98.19 115 ASP A N 1
ATOM 889 C CA . ASP A 1 115 ? 8.701 6.883 2.366 1.00 98.19 115 ASP A CA 1
ATOM 890 C C . ASP A 1 115 ? 7.580 7.898 2.111 1.00 98.19 115 ASP A C 1
ATOM 892 O O . ASP A 1 115 ? 6.863 8.283 3.035 1.00 98.19 115 ASP A O 1
ATOM 896 N N . GLU A 1 116 ? 7.371 8.288 0.850 1.00 98.00 116 GLU A N 1
ATOM 897 C CA . GLU A 1 116 ? 6.292 9.193 0.456 1.00 98.00 116 GLU A CA 1
ATOM 898 C C . GLU A 1 116 ? 4.911 8.594 0.745 1.00 98.00 116 GLU A C 1
ATOM 900 O O . GLU A 1 116 ? 4.063 9.267 1.334 1.00 98.00 116 GLU A O 1
ATOM 905 N N . LEU A 1 117 ? 4.687 7.329 0.374 1.00 98.19 117 LEU A N 1
ATOM 906 C CA . LEU A 1 117 ? 3.431 6.627 0.636 1.00 98.19 117 LEU A CA 1
ATOM 907 C C . LEU A 1 117 ? 3.095 6.612 2.131 1.00 98.19 117 LEU A C 1
ATOM 909 O O . LEU A 1 117 ? 2.046 7.113 2.537 1.00 98.19 117 LEU A O 1
ATOM 913 N N . TRP A 1 118 ? 3.980 6.056 2.961 1.00 97.75 118 TRP A N 1
ATOM 914 C CA . TRP A 1 118 ? 3.704 5.905 4.391 1.00 97.75 118 TRP A CA 1
ATOM 915 C C . TRP A 1 118 ? 3.709 7.249 5.130 1.00 97.75 118 TRP A C 1
ATOM 917 O O . TRP A 1 118 ? 2.960 7.415 6.091 1.00 97.75 118 TRP A O 1
ATOM 927 N N . GLY A 1 119 ? 4.474 8.234 4.650 1.00 97.25 119 GLY A N 1
ATOM 928 C CA . GLY A 1 119 ? 4.480 9.596 5.187 1.00 97.25 119 GLY A CA 1
ATOM 929 C C . GLY A 1 119 ? 3.194 10.386 4.913 1.00 97.25 119 GLY A C 1
ATOM 930 O O . GLY A 1 119 ? 2.818 11.235 5.720 1.00 97.25 119 GLY A O 1
ATOM 931 N N . ARG A 1 120 ? 2.483 10.108 3.810 1.00 97.06 120 ARG A N 1
ATOM 932 C CA . ARG A 1 120 ? 1.196 10.759 3.475 1.00 97.06 120 ARG A CA 1
ATOM 933 C C . ARG A 1 120 ? -0.001 10.202 4.243 1.00 97.06 120 ARG A C 1
ATOM 935 O O . ARG A 1 120 ? -1.026 10.885 4.377 1.00 97.06 120 ARG A O 1
ATOM 942 N N . LEU A 1 121 ? 0.115 8.972 4.733 1.00 97.06 121 LEU A N 1
ATOM 943 C CA . LEU A 1 121 ? -0.951 8.252 5.418 1.00 97.06 121 LEU A CA 1
ATOM 944 C C . LEU A 1 121 ? -0.956 8.540 6.922 1.00 97.06 121 LEU A C 1
ATOM 946 O O . LEU A 1 121 ? -0.864 7.620 7.710 1.00 97.06 121 LEU A O 1
ATOM 950 N N . THR A 1 122 ? -1.101 9.787 7.360 1.00 95.38 122 THR A N 1
ATOM 951 C CA . THR A 1 122 ? -1.097 10.138 8.796 1.00 95.38 122 THR A CA 1
ATOM 952 C C . THR A 1 122 ? -2.392 9.699 9.506 1.00 95.38 122 THR A C 1
ATOM 954 O O . THR A 1 122 ? -3.416 10.365 9.317 1.00 95.38 122 THR A O 1
ATOM 957 N N . PRO A 1 123 ? -2.389 8.618 10.313 1.00 95.25 123 PRO A N 1
ATOM 958 C CA . PRO A 1 123 ? -3.601 8.133 10.953 1.00 95.25 123 PRO A CA 1
ATOM 959 C C . PRO A 1 123 ? -3.887 8.938 12.228 1.00 95.25 123 PRO A C 1
ATOM 961 O O . PRO A 1 123 ? -2.987 9.241 13.011 1.00 95.25 123 PRO A O 1
ATOM 964 N N . ASN A 1 124 ? -5.152 9.262 12.459 1.00 94.75 124 ASN A N 1
ATOM 965 C CA . ASN A 1 124 ? -5.641 9.868 13.698 1.00 94.75 124 ASN A CA 1
ATOM 966 C C . ASN A 1 124 ? -6.038 8.811 14.741 1.00 94.75 124 ASN A C 1
ATOM 968 O O . ASN A 1 124 ? -6.165 9.126 15.922 1.00 94.75 124 ASN A O 1
ATOM 972 N N . LEU A 1 125 ? -6.281 7.575 14.297 1.00 95.69 125 LEU A N 1
ATOM 973 C CA . LEU A 1 125 ? -6.607 6.419 15.128 1.00 95.69 125 LEU A CA 1
ATOM 974 C C . LEU A 1 125 ? -5.697 5.249 14.766 1.00 95.69 125 LEU A C 1
ATOM 976 O O . LEU A 1 125 ? -5.329 5.075 13.606 1.00 95.69 125 LEU A O 1
ATOM 980 N N . TRP A 1 126 ? -5.387 4.378 15.720 1.00 97.62 126 TRP A N 1
ATOM 981 C CA . TRP A 1 126 ? -4.564 3.206 15.421 1.00 97.62 126 TRP A CA 1
ATOM 982 C C . TRP A 1 126 ? -5.267 2.222 14.466 1.00 97.62 126 TRP A C 1
ATOM 984 O O . TRP A 1 126 ? -4.597 1.559 13.675 1.00 97.62 126 TRP A O 1
ATOM 994 N N . GLN A 1 127 ? -6.604 2.174 14.459 1.00 98.12 127 GLN A N 1
ATOM 995 C CA . GLN A 1 127 ? -7.387 1.370 13.514 1.00 98.12 127 GLN A CA 1
ATOM 996 C C . GLN A 1 127 ? -7.217 1.865 12.068 1.00 98.12 127 GLN A C 1
ATOM 998 O O . GLN A 1 127 ? -7.160 1.056 11.143 1.00 98.12 127 GLN A O 1
ATOM 1003 N N . GLU A 1 128 ? -7.050 3.177 11.859 1.00 98.31 128 GLU A N 1
ATOM 1004 C CA . GLU A 1 128 ? -6.721 3.737 10.540 1.00 98.31 128 GLU A CA 1
ATOM 1005 C C . GLU A 1 128 ? -5.342 3.241 10.070 1.00 98.31 128 GLU A C 1
ATOM 1007 O O . GLU A 1 128 ? -5.181 2.899 8.897 1.00 98.31 128 GLU A O 1
ATOM 1012 N N . ALA A 1 129 ? -4.369 3.108 10.982 1.00 97.94 129 ALA A N 1
ATOM 1013 C CA . ALA A 1 129 ? -3.053 2.556 10.657 1.00 97.94 129 ALA A CA 1
ATOM 1014 C C . ALA A 1 129 ? -3.132 1.069 10.261 1.00 97.94 129 ALA A C 1
ATOM 1016 O O . ALA A 1 129 ? -2.548 0.653 9.257 1.00 97.94 129 ALA A O 1
ATOM 1017 N N . VAL A 1 130 ? -3.899 0.270 11.012 1.00 97.44 130 VAL A N 1
ATOM 1018 C CA . VAL A 1 130 ? -4.138 -1.153 10.705 1.00 97.44 130 VAL A CA 1
ATOM 1019 C C . VAL A 1 130 ? -4.833 -1.310 9.350 1.00 97.44 130 VAL A C 1
ATOM 1021 O O . VAL A 1 130 ? -4.405 -2.128 8.531 1.00 97.44 130 VAL A O 1
ATOM 1024 N N . LEU A 1 131 ? -5.865 -0.503 9.079 1.00 97.75 131 LEU A N 1
ATOM 1025 C CA . LEU A 1 131 ? -6.583 -0.526 7.806 1.00 97.75 131 LEU A CA 1
ATOM 1026 C C . LEU A 1 131 ? -5.690 -0.090 6.639 1.00 97.75 131 LEU A C 1
ATOM 1028 O O . LEU A 1 131 ? -5.690 -0.749 5.601 1.00 97.75 131 LEU A O 1
ATOM 1032 N N . ALA A 1 132 ? -4.893 0.970 6.806 1.00 97.88 132 ALA A N 1
ATOM 1033 C CA . ALA A 1 132 ? -3.941 1.414 5.791 1.00 97.88 132 ALA A CA 1
ATOM 1034 C C . ALA A 1 132 ? -2.970 0.288 5.420 1.00 97.88 132 ALA A C 1
ATOM 1036 O O . ALA A 1 132 ? -2.843 -0.045 4.244 1.00 97.88 132 ALA A O 1
ATOM 1037 N N . VAL A 1 133 ? -2.359 -0.366 6.414 1.00 96.31 133 VAL A N 1
ATOM 1038 C CA . VAL A 1 133 ? -1.487 -1.523 6.174 1.00 96.31 133 VAL A CA 1
ATOM 1039 C C . VAL A 1 133 ? -2.221 -2.621 5.416 1.00 96.31 133 VAL A C 1
ATOM 1041 O O . VAL A 1 133 ? -1.715 -3.087 4.401 1.00 96.31 133 VAL A O 1
ATOM 1044 N N . HIS A 1 134 ? -3.419 -3.010 5.855 1.00 95.25 134 HIS A N 1
ATOM 1045 C CA . HIS A 1 134 ? -4.186 -4.070 5.202 1.00 95.25 134 HIS A CA 1
ATOM 1046 C C . HIS A 1 134 ? -4.488 -3.770 3.723 1.00 95.25 134 HIS A C 1
ATOM 1048 O O . HIS A 1 134 ? -4.296 -4.628 2.857 1.00 95.25 134 HIS A O 1
ATOM 1054 N N . LEU A 1 135 ? -4.955 -2.554 3.430 1.00 96.19 135 LEU A N 1
ATOM 1055 C CA . LEU A 1 135 ? -5.366 -2.153 2.086 1.00 96.19 135 LEU A CA 1
ATOM 1056 C C . LEU A 1 135 ? -4.172 -1.959 1.156 1.00 96.19 135 LEU A C 1
ATOM 1058 O O . LEU A 1 135 ? -4.175 -2.492 0.049 1.00 96.19 135 LEU A O 1
ATOM 1062 N N . VAL A 1 136 ? -3.150 -1.226 1.604 1.00 96.81 136 VAL A N 1
ATOM 1063 C CA . VAL A 1 136 ? -1.947 -0.960 0.807 1.00 96.81 136 VAL A CA 1
ATOM 1064 C C . VAL A 1 136 ? -1.202 -2.263 0.526 1.00 96.81 136 VAL A C 1
ATOM 1066 O O . VAL A 1 136 ? -0.784 -2.485 -0.608 1.00 96.81 136 VAL A O 1
ATOM 1069 N N . ASP A 1 137 ? -1.073 -3.154 1.517 1.00 92.44 137 ASP A N 1
ATOM 1070 C CA . ASP A 1 137 ? -0.441 -4.460 1.315 1.00 92.44 137 ASP A CA 1
ATOM 1071 C C . ASP A 1 137 ? -1.202 -5.288 0.277 1.00 92.44 137 ASP A C 1
ATOM 1073 O O . ASP A 1 137 ? -0.587 -5.869 -0.612 1.00 92.44 137 ASP A O 1
ATOM 1077 N N . GLY A 1 138 ? -2.537 -5.286 0.346 1.00 92.06 138 GLY A N 1
ATOM 1078 C CA . GLY A 1 138 ? -3.399 -5.918 -0.648 1.00 92.06 138 GLY A CA 1
ATOM 1079 C C . GLY A 1 138 ? -3.181 -5.368 -2.056 1.00 92.06 138 GLY A C 1
ATOM 1080 O O . GLY A 1 138 ? -2.842 -6.121 -2.963 1.00 92.06 138 GLY A O 1
ATOM 1081 N N . ILE A 1 139 ? -3.280 -4.048 -2.220 1.00 94.44 139 ILE A N 1
ATOM 1082 C CA . ILE A 1 139 ? -3.074 -3.378 -3.512 1.00 94.44 139 ILE A CA 1
ATOM 1083 C C . ILE A 1 139 ? -1.675 -3.675 -4.064 1.00 94.44 139 ILE A C 1
ATOM 1085 O O . ILE A 1 139 ? -1.539 -3.953 -5.252 1.00 94.44 139 ILE A O 1
ATOM 1089 N N . ALA A 1 140 ? -0.642 -3.677 -3.217 1.00 92.56 140 ALA A N 1
ATOM 1090 C CA . ALA A 1 140 ? 0.717 -4.009 -3.629 1.00 92.56 140 ALA A CA 1
ATOM 1091 C C . ALA A 1 140 ? 0.822 -5.448 -4.155 1.00 92.56 140 ALA A C 1
ATOM 1093 O O . ALA A 1 140 ? 1.405 -5.678 -5.213 1.00 92.56 140 ALA A O 1
ATOM 1094 N N . VAL A 1 141 ? 0.228 -6.413 -3.449 1.00 88.56 141 VAL A N 1
ATOM 1095 C CA . VAL A 1 141 ? 0.151 -7.824 -3.864 1.00 88.56 141 VAL A CA 1
ATOM 1096 C C . VAL A 1 141 ? -0.517 -7.943 -5.238 1.00 88.56 141 VAL A C 1
ATOM 1098 O O . VAL A 1 141 ? 0.039 -8.560 -6.150 1.00 88.56 141 VAL A O 1
ATOM 1101 N N . ASP A 1 142 ? -1.668 -7.297 -5.408 1.00 90.12 142 ASP A N 1
ATOM 1102 C CA . ASP A 1 142 ? -2.455 -7.348 -6.638 1.00 90.12 142 ASP A CA 1
ATOM 1103 C C . ASP A 1 142 ? -1.739 -6.636 -7.804 1.00 90.12 142 ASP A C 1
ATOM 1105 O O . ASP A 1 142 ? -1.738 -7.118 -8.941 1.00 90.12 142 ASP A O 1
ATOM 1109 N N . PHE A 1 143 ? -1.082 -5.506 -7.546 1.00 92.00 143 PHE A N 1
ATOM 1110 C CA . PHE A 1 143 ? -0.329 -4.755 -8.551 1.00 92.00 143 PHE A CA 1
ATOM 1111 C C . PHE A 1 143 ? 0.890 -5.529 -9.029 1.00 92.00 143 PHE A C 1
ATOM 1113 O O . PHE A 1 143 ? 1.096 -5.703 -10.233 1.00 92.00 143 PHE A O 1
ATOM 1120 N N . LEU A 1 144 ? 1.676 -6.063 -8.097 1.00 87.44 144 LEU A N 1
ATOM 1121 C CA . LEU A 1 144 ? 2.859 -6.817 -8.465 1.00 87.44 144 LEU A CA 1
ATOM 1122 C C . LEU A 1 144 ? 2.489 -8.087 -9.232 1.00 87.44 144 LEU A C 1
ATOM 1124 O O . LEU A 1 144 ? 3.256 -8.502 -10.092 1.00 87.44 144 LEU A O 1
ATOM 1128 N N . ALA A 1 145 ? 1.318 -8.694 -8.991 1.00 84.81 145 ALA A N 1
ATOM 1129 C CA . ALA A 1 145 ? 0.868 -9.845 -9.775 1.00 84.81 145 ALA A CA 1
ATOM 1130 C C . ALA A 1 145 ? 0.821 -9.536 -11.287 1.00 84.81 145 ALA A C 1
ATOM 1132 O O . ALA A 1 145 ? 1.048 -10.432 -12.100 1.00 84.81 145 ALA A O 1
ATOM 1133 N N . ARG A 1 146 ? 0.593 -8.264 -11.644 1.00 86.69 146 ARG A N 1
ATOM 1134 C CA . ARG A 1 146 ? 0.546 -7.739 -13.017 1.00 86.69 146 ARG A CA 1
ATOM 1135 C C . ARG A 1 146 ? 1.890 -7.171 -13.488 1.00 86.69 146 ARG A C 1
ATOM 1137 O O . ARG A 1 146 ? 2.209 -7.317 -14.666 1.00 86.69 146 ARG A O 1
ATOM 1144 N N . LEU A 1 147 ? 2.660 -6.545 -12.589 1.00 87.25 147 LEU A N 1
ATOM 1145 C CA . LEU A 1 147 ? 3.964 -5.929 -12.884 1.00 87.25 147 LEU A CA 1
ATOM 1146 C C . LEU A 1 147 ? 5.116 -6.948 -12.900 1.00 87.25 147 LEU A C 1
ATOM 1148 O O . LEU A 1 147 ? 5.936 -6.951 -13.799 1.00 87.25 147 LEU A O 1
ATOM 1152 N N . GLY A 1 148 ? 5.198 -7.846 -11.923 1.00 73.50 148 GLY A N 1
ATOM 1153 C CA . GLY A 1 148 ? 6.288 -8.821 -11.798 1.00 73.50 148 GLY A CA 1
ATOM 1154 C C . GLY A 1 148 ? 6.129 -10.064 -12.678 1.00 73.50 148 GLY A C 1
ATOM 1155 O O . GLY A 1 148 ? 6.946 -10.983 -12.596 1.00 73.50 148 GLY A O 1
ATOM 1156 N N . HIS A 1 149 ? 5.073 -10.140 -13.494 1.00 68.06 149 HIS A N 1
ATOM 1157 C CA . HIS A 1 149 ? 4.742 -11.336 -14.261 1.00 68.06 149 HIS A CA 1
ATOM 1158 C C . HIS A 1 149 ? 5.804 -11.634 -15.334 1.00 68.06 149 HIS A C 1
ATOM 1160 O O . HIS A 1 149 ? 5.734 -11.135 -16.448 1.00 68.06 149 HIS A O 1
ATOM 1166 N N . GLY A 1 150 ? 6.731 -12.547 -15.039 1.00 57.94 150 GLY A N 1
ATOM 1167 C CA . GLY A 1 150 ? 7.821 -12.930 -15.948 1.00 57.94 150 GLY A CA 1
ATOM 1168 C C . GLY A 1 150 ? 9.206 -12.519 -15.451 1.00 57.94 150 GLY A C 1
ATOM 1169 O O . GLY A 1 150 ? 10.205 -12.959 -16.023 1.00 57.94 150 GLY A O 1
ATOM 1170 N N . ALA A 1 151 ? 9.283 -11.762 -14.351 1.00 63.34 151 ALA A N 1
ATOM 1171 C CA . ALA A 1 151 ? 10.541 -11.485 -13.677 1.00 63.34 151 ALA A CA 1
ATOM 1172 C C . ALA A 1 151 ? 11.158 -12.798 -13.167 1.00 63.34 151 ALA A C 1
ATOM 1174 O O . ALA A 1 151 ? 10.577 -13.512 -12.343 1.00 63.34 151 ALA A O 1
ATOM 1175 N N . ARG A 1 152 ? 12.355 -13.126 -13.661 1.00 62.00 152 ARG A N 1
ATOM 1176 C CA . ARG A 1 152 ? 13.178 -14.203 -13.104 1.00 62.00 152 ARG A CA 1
ATOM 1177 C C . ARG A 1 152 ? 13.836 -13.673 -11.841 1.00 62.00 152 ARG A C 1
ATOM 1179 O O . ARG A 1 152 ? 14.823 -12.951 -11.917 1.00 62.00 152 ARG A O 1
ATOM 1186 N N . LEU A 1 153 ? 13.259 -13.990 -10.689 1.00 60.44 153 LEU A N 1
ATOM 1187 C CA . LEU A 1 153 ? 13.841 -13.585 -9.416 1.00 60.44 153 LEU A CA 1
ATOM 1188 C C . LEU A 1 153 ? 15.011 -14.521 -9.079 1.00 60.44 153 LEU A C 1
ATOM 1190 O O . LEU A 1 153 ? 14.911 -15.741 -9.220 1.00 60.44 153 LEU A O 1
ATOM 1194 N N . GLY A 1 154 ? 16.130 -13.946 -8.644 1.00 54.91 154 GLY A N 1
ATOM 1195 C CA . GLY A 1 154 ? 17.249 -14.711 -8.101 1.00 54.91 154 GLY A CA 1
ATOM 1196 C C . GLY A 1 154 ? 16.896 -15.365 -6.760 1.00 54.91 154 GLY A C 1
ATOM 1197 O O . GLY A 1 154 ? 15.941 -14.985 -6.080 1.00 54.91 154 GLY A O 1
ATOM 1198 N N . GLY A 1 155 ? 17.681 -16.362 -6.343 1.00 54.09 155 GLY A N 1
ATOM 1199 C CA . GLY A 1 155 ? 17.625 -16.860 -4.966 1.00 54.09 155 GLY A CA 1
ATOM 1200 C C . GLY A 1 155 ? 16.372 -17.662 -4.579 1.00 54.09 155 GLY A C 1
ATOM 1201 O O . GLY A 1 155 ? 15.960 -17.584 -3.419 1.00 54.09 155 GLY A O 1
ATOM 1202 N N . GLY A 1 156 ? 15.786 -18.421 -5.513 1.00 52.31 156 GLY A N 1
ATOM 1203 C CA . GLY A 1 156 ? 14.733 -19.417 -5.245 1.00 52.31 156 GLY A CA 1
ATOM 1204 C C . GLY A 1 156 ? 13.312 -18.863 -5.118 1.00 52.31 156 GLY A C 1
ATOM 1205 O O . GLY A 1 156 ? 12.381 -19.615 -4.835 1.00 52.31 156 GLY A O 1
ATOM 1206 N N . LEU A 1 157 ? 13.127 -17.562 -5.332 1.00 56.31 157 LEU A N 1
ATOM 1207 C CA . LEU A 1 157 ? 11.807 -16.948 -5.329 1.00 56.31 157 LEU A CA 1
ATOM 1208 C C . LEU A 1 157 ? 11.234 -17.007 -6.738 1.00 56.31 157 LEU A C 1
ATOM 1210 O O . LEU A 1 157 ? 11.923 -16.748 -7.716 1.00 56.31 157 LEU A O 1
ATOM 1214 N N . HIS A 1 158 ? 9.970 -17.385 -6.849 1.00 61.34 158 HIS A N 1
ATOM 1215 C CA . HIS A 1 158 ? 9.240 -17.326 -8.104 1.00 61.34 158 HIS A CA 1
ATOM 1216 C C . HIS A 1 158 ? 8.165 -16.262 -7.969 1.00 61.34 158 HIS A C 1
ATOM 1218 O O . HIS A 1 158 ? 7.559 -16.109 -6.909 1.00 61.34 158 HIS A O 1
ATOM 1224 N N . TRP A 1 159 ? 7.953 -15.502 -9.039 1.00 58.16 159 TRP A N 1
ATOM 1225 C CA . TRP A 1 159 ? 6.780 -14.655 -9.117 1.00 58.16 159 TRP A CA 1
ATOM 1226 C C . TRP A 1 159 ? 5.537 -15.533 -9.363 1.00 58.16 159 TRP A C 1
ATOM 1228 O O . TRP A 1 159 ? 5.598 -16.405 -10.232 1.00 58.16 159 TRP A O 1
ATOM 1238 N N . PRO A 1 160 ? 4.407 -15.307 -8.674 1.00 53.56 160 PRO A N 1
ATOM 1239 C CA . PRO A 1 160 ? 4.229 -14.387 -7.560 1.00 53.56 160 PRO A CA 1
ATOM 1240 C C . PRO A 1 160 ? 4.803 -14.932 -6.249 1.00 53.56 160 PRO A C 1
ATOM 1242 O O . PRO A 1 160 ? 4.479 -16.030 -5.813 1.00 53.56 160 PRO A O 1
ATOM 1245 N N . LEU A 1 161 ? 5.571 -14.086 -5.563 1.00 57.88 161 LEU A N 1
ATOM 1246 C CA . LEU A 1 161 ? 6.163 -14.316 -4.234 1.00 57.88 161 LEU A CA 1
ATOM 1247 C C . LEU A 1 161 ? 5.104 -14.275 -3.106 1.00 57.88 161 LEU A C 1
ATOM 1249 O O . LEU A 1 161 ? 5.402 -14.035 -1.937 1.00 57.88 161 LEU A O 1
ATOM 1253 N N . LEU A 1 162 ? 3.839 -14.404 -3.493 1.00 56.00 162 LEU A N 1
ATOM 1254 C CA . LEU A 1 162 ? 2.674 -13.990 -2.743 1.00 56.00 162 LEU A CA 1
ATOM 1255 C C . LEU A 1 162 ? 2.136 -15.197 -1.984 1.00 56.00 162 LEU A C 1
ATOM 1257 O O . LEU A 1 162 ? 1.197 -15.852 -2.431 1.00 56.00 162 LEU A O 1
ATOM 1261 N N . ASP A 1 163 ? 2.682 -15.437 -0.792 1.00 51.69 163 ASP A N 1
ATOM 1262 C CA . ASP A 1 163 ? 1.815 -15.928 0.275 1.00 51.69 163 ASP A CA 1
ATOM 1263 C C . ASP A 1 163 ? 0.731 -14.857 0.413 1.00 51.69 163 ASP A C 1
ATOM 1265 O O . ASP A 1 163 ? 0.974 -13.776 0.969 1.00 51.69 163 ASP A O 1
ATOM 1269 N N . ARG A 1 164 ? -0.437 -15.105 -0.198 1.00 54.75 164 ARG A N 1
ATOM 1270 C CA . ARG A 1 164 ? -1.635 -14.315 0.083 1.00 54.75 164 ARG A CA 1
ATOM 1271 C C . ARG A 1 164 ? -1.706 -14.260 1.607 1.00 54.75 164 ARG A C 1
ATOM 1273 O O . ARG A 1 164 ? -1.615 -15.325 2.215 1.00 54.75 164 ARG A O 1
ATOM 1280 N N . PRO A 1 165 ? -1.764 -13.075 2.244 1.00 52.16 165 PRO A N 1
ATOM 1281 C CA . PRO A 1 165 ? -2.091 -13.061 3.658 1.00 52.16 165 PRO A CA 1
ATOM 1282 C C . PRO A 1 165 ? -3.352 -13.916 3.808 1.00 52.16 165 PRO A C 1
ATOM 1284 O O . PRO A 1 165 ? -4.348 -13.618 3.144 1.00 52.16 165 PRO A O 1
ATOM 1287 N N . ASP A 1 166 ? -3.265 -14.989 4.604 1.00 52.38 166 ASP A N 1
ATOM 1288 C CA . ASP A 1 166 ? -4.447 -15.631 5.180 1.00 52.38 166 ASP A CA 1
ATOM 1289 C C . ASP A 1 166 ? -5.366 -14.508 5.638 1.00 52.38 166 ASP A C 1
ATOM 1291 O O . ASP A 1 166 ? -4.852 -13.491 6.115 1.00 52.38 166 ASP A O 1
ATOM 1295 N N . ASP A 1 167 ? -6.673 -14.648 5.415 1.00 53.28 167 ASP A N 1
ATOM 1296 C CA . ASP A 1 167 ? -7.666 -13.628 5.743 1.00 53.28 167 ASP A CA 1
ATOM 1297 C C . ASP A 1 167 ? -7.316 -12.979 7.101 1.00 53.28 167 ASP A C 1
ATOM 1299 O O . ASP A 1 167 ? -7.236 -13.617 8.148 1.00 53.28 167 ASP A O 1
ATOM 1303 N N . SER A 1 168 ? -6.890 -11.717 6.988 1.00 69.12 168 SER A N 1
ATOM 1304 C CA . SER A 1 168 ? -5.764 -11.145 7.739 1.00 69.12 168 SER A CA 1
ATOM 1305 C C . SER A 1 168 ? -6.007 -11.018 9.245 1.00 69.12 168 SER A C 1
ATOM 1307 O O . SER A 1 168 ? -7.084 -10.577 9.635 1.00 69.12 168 SER A O 1
ATOM 1309 N N . PRO A 1 169 ? -4.983 -11.205 10.104 1.00 81.81 169 PRO A N 1
ATOM 1310 C CA . PRO A 1 169 ? -5.013 -10.727 11.490 1.00 81.81 169 PRO A CA 1
ATOM 1311 C C . PRO A 1 169 ? -5.469 -9.263 11.625 1.00 81.81 169 PRO A C 1
ATOM 1313 O O . PRO A 1 169 ? -6.107 -8.909 12.611 1.00 81.81 169 PRO A O 1
ATOM 1316 N N . ALA A 1 170 ? -5.204 -8.423 10.614 1.00 89.69 170 ALA A N 1
ATOM 1317 C CA . ALA A 1 170 ? -5.722 -7.058 10.543 1.00 89.69 170 ALA A CA 1
ATOM 1318 C C . ALA A 1 170 ? -7.255 -7.013 10.426 1.00 89.69 170 ALA A C 1
ATOM 1320 O O . ALA A 1 170 ? -7.883 -6.198 11.089 1.00 89.69 170 ALA A O 1
ATOM 1321 N N . VAL A 1 171 ? -7.860 -7.897 9.623 1.00 91.62 171 VAL A N 1
ATOM 1322 C CA . VAL A 1 171 ? -9.322 -7.995 9.461 1.00 91.62 171 VAL A CA 1
ATOM 1323 C C . VAL A 1 171 ? -9.968 -8.380 10.785 1.00 91.62 171 VAL A C 1
ATOM 1325 O O . VAL A 1 171 ? -10.885 -7.696 11.225 1.00 91.62 171 VAL A O 1
ATOM 1328 N N . THR A 1 172 ? -9.444 -9.405 11.463 1.00 90.50 172 THR A N 1
ATOM 1329 C CA . THR A 1 172 ? -9.947 -9.826 12.780 1.00 90.50 172 THR A CA 1
ATOM 1330 C C . THR A 1 172 ? -9.883 -8.693 13.803 1.00 90.50 172 THR A C 1
ATOM 1332 O O . THR A 1 172 ? -10.845 -8.471 14.532 1.00 90.50 172 THR A O 1
ATOM 1335 N N . VAL A 1 173 ? -8.769 -7.954 13.843 1.00 92.19 173 VAL A N 1
ATOM 1336 C CA . VAL A 1 173 ? -8.613 -6.794 14.733 1.00 92.19 173 VAL A CA 1
ATOM 1337 C C . VAL A 1 173 ? -9.632 -5.704 14.406 1.00 92.19 173 VAL A C 1
ATOM 1339 O O . VAL A 1 173 ? -10.291 -5.206 15.309 1.00 92.19 173 VAL A O 1
ATOM 1342 N N . LEU A 1 174 ? -9.791 -5.346 13.131 1.00 95.44 174 LEU A N 1
ATOM 1343 C CA . LEU A 1 174 ? -10.705 -4.280 12.721 1.00 95.44 174 LEU A CA 1
ATOM 1344 C C . LEU A 1 174 ? -12.169 -4.637 12.987 1.00 95.44 174 LEU A C 1
ATOM 1346 O O . LEU A 1 174 ? -12.904 -3.792 13.486 1.00 95.44 174 LEU A O 1
ATOM 1350 N N . LEU A 1 175 ? -12.589 -5.870 12.687 1.00 94.94 175 LEU A N 1
ATOM 1351 C CA . LEU A 1 175 ? -13.956 -6.329 12.954 1.00 94.94 175 LEU A CA 1
ATOM 1352 C C . LEU A 1 175 ? -14.276 -6.266 14.452 1.00 94.94 175 LEU A C 1
ATOM 1354 O O . LEU A 1 175 ? -15.302 -5.707 14.823 1.00 94.94 175 LEU A O 1
ATOM 1358 N N . ALA A 1 176 ? -13.365 -6.742 15.308 1.00 93.56 176 ALA A N 1
ATOM 1359 C CA . ALA A 1 176 ? -13.545 -6.686 16.758 1.00 93.56 176 ALA A CA 1
ATOM 1360 C C . ALA A 1 176 ? -13.664 -5.246 17.291 1.00 93.56 176 ALA A C 1
ATOM 1362 O O . ALA A 1 176 ? -14.418 -4.995 18.225 1.00 93.56 176 ALA A O 1
ATOM 1363 N N . GL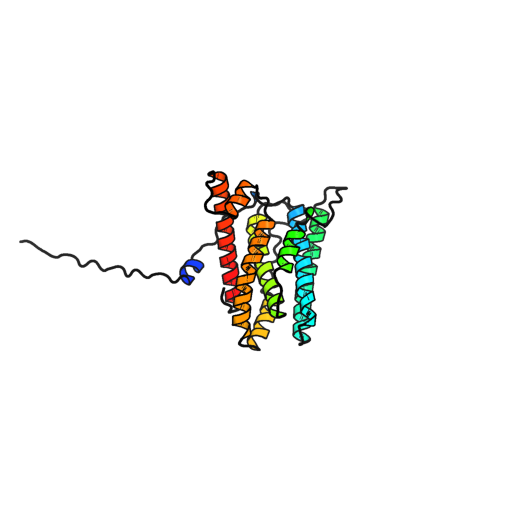U A 1 177 ? -12.941 -4.288 16.705 1.00 95.19 177 GLU A N 1
ATOM 1364 C CA . GLU A 1 177 ? -13.051 -2.875 17.086 1.00 95.19 177 GLU A CA 1
ATOM 1365 C C . GLU A 1 177 ? -14.347 -2.232 16.589 1.00 95.19 177 GLU A C 1
ATOM 1367 O O . GLU A 1 177 ? -14.968 -1.459 17.314 1.00 95.19 177 GLU A O 1
ATOM 1372 N N . MET A 1 178 ? -14.790 -2.571 15.377 1.00 96.19 178 MET A N 1
ATOM 1373 C CA . MET A 1 178 ? -16.045 -2.057 14.818 1.00 96.19 178 MET A CA 1
ATOM 1374 C C . MET A 1 178 ? -17.278 -2.603 15.544 1.00 96.19 178 MET A C 1
ATOM 1376 O O . MET A 1 178 ? -18.284 -1.913 15.617 1.00 96.19 178 MET A O 1
ATOM 1380 N N . GLU A 1 179 ? -17.198 -3.795 16.139 1.00 95.62 179 GLU A N 1
ATOM 1381 C CA . GLU A 1 179 ? -18.240 -4.310 17.041 1.00 95.62 179 GLU A CA 1
ATOM 1382 C C . GLU A 1 179 ? -18.342 -3.517 18.357 1.00 95.62 179 GLU A C 1
ATOM 1384 O O . GLU A 1 179 ? -19.360 -3.584 19.045 1.00 95.62 179 GLU A O 1
ATOM 1389 N N . ARG A 1 180 ? -17.285 -2.788 18.740 1.00 94.06 180 ARG A N 1
ATOM 1390 C CA . ARG A 1 180 ? -17.224 -2.009 19.988 1.00 94.06 180 ARG A CA 1
ATOM 1391 C C . ARG A 1 180 ? -17.601 -0.540 19.793 1.00 94.06 180 ARG A C 1
ATOM 1393 O O . ARG A 1 180 ? -17.974 0.106 20.771 1.00 94.06 180 ARG A O 1
ATOM 1400 N N . ASP A 1 181 ? -17.484 -0.022 18.572 1.00 95.31 181 ASP A N 1
ATOM 1401 C CA . ASP A 1 181 ? -17.771 1.369 18.210 1.00 95.31 181 ASP A CA 1
ATOM 1402 C C . ASP A 1 181 ? -18.482 1.451 16.850 1.00 95.31 181 ASP A C 1
ATOM 1404 O O . ASP A 1 181 ? -17.855 1.385 15.790 1.00 95.31 181 ASP A O 1
ATOM 1408 N N . ASP A 1 182 ? -19.796 1.687 16.891 1.00 95.06 182 ASP A N 1
ATOM 1409 C CA . ASP A 1 182 ? -20.659 1.797 15.708 1.00 95.06 182 ASP A CA 1
ATOM 1410 C C . ASP A 1 182 ? -20.310 2.989 14.793 1.00 95.06 182 ASP A C 1
ATOM 1412 O O . ASP A 1 182 ? -20.766 3.047 13.651 1.00 95.06 182 ASP A O 1
ATOM 1416 N N . THR A 1 183 ? -19.511 3.958 15.259 1.00 96.12 183 THR A N 1
ATOM 1417 C CA . THR A 1 183 ? -19.074 5.110 14.446 1.00 96.12 183 THR A CA 1
ATOM 1418 C C . THR A 1 183 ? -17.792 4.834 13.661 1.00 96.12 183 THR A C 1
ATOM 1420 O O . THR A 1 183 ? -17.469 5.543 12.698 1.00 96.12 183 THR A O 1
ATOM 1423 N N . LEU A 1 184 ? -17.057 3.787 14.041 1.00 97.62 184 LEU A N 1
ATOM 1424 C CA . LEU A 1 184 ? -15.783 3.427 13.438 1.00 97.62 184 LEU A CA 1
ATOM 1425 C C . LEU A 1 184 ? -15.903 3.013 11.955 1.00 97.62 184 LEU A C 1
ATOM 1427 O O . LEU A 1 184 ? -15.070 3.475 11.169 1.00 97.62 184 LEU A O 1
ATOM 1431 N N . PRO A 1 185 ? -16.914 2.234 11.509 1.00 98.19 185 PRO A N 1
ATOM 1432 C CA . PRO A 1 185 ? -17.056 1.852 10.100 1.00 98.19 185 PRO A CA 1
ATOM 1433 C C . PRO A 1 185 ? -17.158 3.038 9.129 1.00 98.19 185 PRO A C 1
ATOM 1435 O O . PRO A 1 185 ? -16.501 3.049 8.083 1.00 98.19 185 PRO A O 1
ATOM 1438 N N . ASP A 1 186 ? -17.929 4.074 9.469 1.00 97.69 186 ASP A N 1
ATOM 1439 C CA . ASP A 1 186 ? -18.087 5.263 8.616 1.00 97.69 186 ASP A CA 1
ATOM 1440 C C . ASP A 1 186 ? -16.761 6.014 8.461 1.00 97.69 186 ASP A C 1
ATOM 1442 O O . ASP A 1 186 ? -16.366 6.432 7.363 1.00 97.69 186 ASP A O 1
ATOM 1446 N N . ARG A 1 187 ? -16.021 6.132 9.564 1.00 97.50 187 ARG A N 1
ATOM 1447 C CA . ARG A 1 187 ? -14.705 6.766 9.590 1.00 97.50 187 ARG A CA 1
ATOM 1448 C C . ARG A 1 187 ? -13.670 5.970 8.798 1.00 97.50 187 ARG A C 1
ATOM 1450 O O . ARG A 1 187 ? -12.955 6.539 7.971 1.00 97.50 187 ARG A O 1
ATOM 1457 N N . LEU A 1 188 ? -13.619 4.658 9.007 1.00 98.31 188 LEU A N 1
ATOM 1458 C CA . LEU A 1 188 ? -12.728 3.755 8.283 1.00 98.31 188 LEU A CA 1
ATOM 1459 C C . LEU A 1 188 ? -13.055 3.700 6.785 1.00 98.31 188 LEU A C 1
ATOM 1461 O O . LEU A 1 188 ? -12.140 3.610 5.970 1.00 98.31 188 LEU A O 1
ATOM 1465 N N . SER A 1 189 ? -14.324 3.855 6.403 1.00 98.25 189 SER A N 1
ATOM 1466 C CA . SER A 1 189 ? -14.738 3.984 5.000 1.00 98.25 189 SER A CA 1
ATOM 1467 C C . SER A 1 189 ? -14.143 5.231 4.334 1.00 98.25 189 SER A C 1
ATOM 1469 O O . SER A 1 189 ? -13.564 5.161 3.249 1.00 98.25 189 SER A O 1
ATOM 1471 N N . MET A 1 190 ? -14.224 6.387 5.005 1.00 97.62 190 MET A N 1
ATOM 1472 C CA . MET A 1 190 ? -13.600 7.627 4.521 1.00 97.62 190 MET A CA 1
ATOM 1473 C C . MET A 1 190 ? -12.080 7.495 4.405 1.00 97.62 190 MET A C 1
ATOM 1475 O O . MET A 1 190 ? -11.493 7.955 3.423 1.00 97.62 190 MET A O 1
ATOM 1479 N N . TRP A 1 191 ? -11.450 6.847 5.385 1.00 98.06 191 TRP A N 1
ATOM 1480 C CA . TRP A 1 191 ? -10.015 6.591 5.365 1.00 98.06 191 TRP A CA 1
ATOM 1481 C C . TRP A 1 191 ? -9.608 5.653 4.222 1.00 98.06 191 TRP A C 1
ATOM 1483 O O . TRP A 1 191 ? -8.701 5.981 3.460 1.00 98.06 191 TRP A O 1
ATOM 1493 N N . GLY A 1 192 ? -10.317 4.537 4.029 1.00 97.38 192 GLY A N 1
ATOM 1494 C CA . GLY A 1 192 ? -10.034 3.575 2.961 1.00 97.38 192 GLY A CA 1
ATOM 1495 C C . GLY A 1 192 ? -10.079 4.201 1.563 1.00 97.38 192 GLY A C 1
ATOM 1496 O O . GLY A 1 192 ? -9.166 3.978 0.765 1.00 97.38 192 GLY A O 1
ATOM 1497 N N . ARG A 1 193 ? -11.055 5.088 1.312 1.00 96.75 193 ARG A N 1
ATOM 1498 C CA . ARG A 1 193 ? -11.146 5.884 0.071 1.00 96.75 193 ARG A CA 1
ATOM 1499 C C . ARG A 1 193 ? -9.953 6.804 -0.169 1.00 96.75 193 ARG A C 1
ATOM 1501 O O . ARG A 1 193 ? -9.594 7.060 -1.314 1.00 96.75 193 ARG A O 1
ATOM 1508 N N . ARG A 1 194 ? -9.343 7.333 0.891 1.00 95.94 194 ARG A N 1
ATOM 1509 C CA . ARG A 1 194 ? -8.122 8.139 0.774 1.00 95.94 194 ARG A CA 1
ATOM 1510 C C . ARG A 1 194 ? -6.917 7.250 0.461 1.00 95.94 194 ARG A C 1
ATOM 1512 O O . ARG A 1 194 ? -6.142 7.575 -0.434 1.00 95.94 194 ARG A O 1
ATOM 1519 N N . VAL A 1 195 ? -6.795 6.123 1.164 1.00 97.56 195 VAL A N 1
ATOM 1520 C CA . VAL A 1 195 ? -5.651 5.202 1.077 1.00 97.56 195 VAL A CA 1
ATOM 1521 C C . VAL A 1 195 ? -5.421 4.681 -0.344 1.00 97.56 195 VAL A C 1
ATOM 1523 O O . VAL A 1 195 ? -4.272 4.600 -0.779 1.00 97.56 195 VAL A O 1
ATOM 1526 N N . VAL A 1 196 ? -6.485 4.358 -1.093 1.00 97.12 196 VAL A N 1
ATOM 1527 C CA . VAL A 1 196 ? -6.338 3.817 -2.458 1.00 97.12 196 VAL A CA 1
ATOM 1528 C C . VAL A 1 196 ? -5.609 4.784 -3.397 1.00 97.12 196 VAL A C 1
ATOM 1530 O O . VAL A 1 196 ? -4.796 4.345 -4.205 1.00 97.12 196 VAL A O 1
ATOM 1533 N N . GLY A 1 197 ? -5.829 6.096 -3.263 1.00 95.62 197 GLY A N 1
ATOM 1534 C CA . GLY A 1 197 ? -5.168 7.100 -4.099 1.00 95.62 197 GLY A CA 1
ATOM 1535 C C . GLY A 1 197 ? -3.652 7.117 -3.900 1.00 95.62 197 GLY A C 1
ATOM 1536 O O . GLY A 1 197 ? -2.901 7.029 -4.872 1.00 95.62 197 GLY A O 1
ATOM 1537 N N . ASP A 1 198 ? -3.201 7.160 -2.644 1.00 97.31 198 ASP A N 1
ATOM 1538 C CA . ASP A 1 198 ? -1.772 7.132 -2.314 1.00 97.31 198 ASP A CA 1
ATOM 1539 C C . ASP A 1 198 ? -1.127 5.789 -2.709 1.00 97.31 198 ASP A C 1
ATOM 1541 O O . ASP A 1 198 ? -0.021 5.766 -3.254 1.00 97.31 198 ASP A O 1
ATOM 1545 N N . ALA A 1 199 ? -1.841 4.668 -2.545 1.00 97.62 199 ALA A N 1
ATOM 1546 C CA . ALA A 1 199 ? -1.364 3.353 -2.975 1.00 97.62 199 ALA A CA 1
ATOM 1547 C C . ALA A 1 199 ? -1.169 3.257 -4.502 1.00 97.62 199 ALA A C 1
ATOM 1549 O O . ALA A 1 199 ? -0.178 2.686 -4.964 1.00 97.62 199 ALA A O 1
ATOM 1550 N N . LEU A 1 200 ? -2.071 3.837 -5.303 1.00 96.75 200 LEU A N 1
ATOM 1551 C CA . LEU A 1 200 ? -1.932 3.877 -6.765 1.00 96.75 200 LEU A CA 1
ATOM 1552 C C . LEU A 1 200 ? -0.769 4.775 -7.213 1.00 96.75 200 LEU A C 1
ATOM 1554 O O . LEU A 1 200 ? -0.073 4.444 -8.176 1.00 96.75 200 LEU A O 1
ATOM 1558 N N . LEU A 1 201 ? -0.509 5.879 -6.503 1.00 95.44 201 LEU A N 1
ATOM 1559 C CA . LEU A 1 201 ? 0.675 6.710 -6.751 1.00 95.44 201 LEU A CA 1
ATOM 1560 C C . LEU A 1 201 ? 1.971 5.936 -6.479 1.00 95.44 201 LEU A C 1
ATOM 1562 O O . LEU A 1 201 ? 2.898 6.004 -7.288 1.00 95.44 201 LEU A O 1
ATOM 1566 N N . TRP A 1 202 ? 2.014 5.142 -5.407 1.00 96.94 202 TRP A N 1
ATOM 1567 C CA . TRP A 1 202 ? 3.140 4.245 -5.134 1.00 96.94 202 TRP A CA 1
ATOM 1568 C C . TRP A 1 202 ? 3.314 3.175 -6.220 1.00 96.94 202 TRP A C 1
ATOM 1570 O O . TRP A 1 202 ? 4.430 2.976 -6.700 1.00 96.94 202 TRP A O 1
ATOM 1580 N N . CYS A 1 203 ? 2.224 2.547 -6.681 1.00 95.81 203 CYS A N 1
ATOM 1581 C CA . CYS A 1 203 ? 2.274 1.588 -7.794 1.00 95.81 203 CYS A CA 1
ATOM 1582 C C . CYS A 1 203 ? 2.899 2.230 -9.040 1.00 95.81 203 CYS A C 1
ATOM 1584 O O . CYS A 1 203 ? 3.785 1.654 -9.672 1.00 95.81 203 CYS A O 1
ATOM 1586 N N . ARG A 1 204 ? 2.502 3.470 -9.354 1.00 94.25 204 ARG A N 1
ATOM 1587 C CA . ARG A 1 204 ? 3.095 4.237 -10.452 1.00 94.25 204 ARG A CA 1
ATOM 1588 C C . ARG A 1 204 ? 4.581 4.512 -10.248 1.00 94.25 204 ARG A C 1
ATOM 1590 O O . ARG A 1 204 ? 5.342 4.385 -11.203 1.00 94.25 204 ARG A O 1
ATOM 1597 N N . ALA A 1 205 ? 4.996 4.862 -9.035 1.00 94.06 205 ALA A N 1
ATOM 1598 C CA . ALA A 1 205 ? 6.394 5.137 -8.710 1.00 94.06 205 ALA A CA 1
ATOM 1599 C C . ALA A 1 205 ? 7.304 3.895 -8.785 1.00 94.06 205 ALA A C 1
ATOM 1601 O O . ALA A 1 205 ? 8.524 4.038 -8.885 1.00 94.06 205 ALA A O 1
ATOM 1602 N N . LEU A 1 206 ? 6.742 2.681 -8.764 1.00 93.44 206 LEU A N 1
ATOM 1603 C CA . LEU A 1 206 ? 7.497 1.446 -8.992 1.00 93.44 206 LEU A CA 1
ATOM 1604 C C . LEU A 1 206 ? 7.775 1.154 -10.469 1.00 93.44 206 LEU A C 1
ATOM 1606 O O . LEU A 1 206 ? 8.724 0.429 -10.762 1.00 93.44 206 LEU A O 1
ATOM 1610 N N . MET A 1 207 ? 6.977 1.698 -11.388 1.00 94.31 207 MET A N 1
ATOM 1611 C CA . MET A 1 207 ? 7.147 1.467 -12.821 1.00 94.31 207 MET A CA 1
ATOM 1612 C C . MET A 1 207 ? 8.356 2.231 -13.382 1.00 94.31 207 MET A C 1
ATOM 1614 O O . MET A 1 207 ? 8.735 3.301 -12.895 1.00 94.31 207 MET A O 1
ATOM 1618 N N . VAL A 1 208 ? 8.956 1.691 -14.441 1.00 93.50 208 VAL A N 1
ATOM 1619 C CA . VAL A 1 208 ? 9.895 2.406 -15.312 1.00 93.50 208 VAL A CA 1
ATOM 1620 C C . VAL A 1 208 ? 9.071 3.056 -16.420 1.00 93.50 208 VAL A C 1
ATOM 1622 O O . VAL A 1 208 ? 8.513 2.368 -17.269 1.00 93.50 208 VAL A O 1
ATOM 1625 N N . LEU A 1 209 ? 8.930 4.380 -16.364 1.00 92.81 209 LEU A N 1
ATOM 1626 C CA . LEU A 1 209 ? 8.099 5.149 -17.288 1.00 92.81 209 LEU A CA 1
ATOM 1627 C C . LEU A 1 209 ? 8.926 6.254 -17.933 1.00 92.81 209 LEU A C 1
ATOM 1629 O O . LEU A 1 209 ? 9.528 7.065 -17.228 1.00 92.81 209 LEU A O 1
ATOM 1633 N N . ASP A 1 210 ? 8.877 6.331 -19.258 1.00 91.62 210 ASP A N 1
ATOM 1634 C CA . ASP A 1 210 ? 9.504 7.418 -20.000 1.00 91.62 210 ASP A CA 1
ATOM 1635 C C . ASP A 1 210 ? 8.730 8.735 -19.844 1.00 91.62 210 ASP A C 1
ATOM 1637 O O . ASP A 1 210 ? 7.520 8.768 -19.591 1.00 91.62 210 ASP A O 1
ATOM 1641 N N . GLU A 1 211 ? 9.426 9.855 -20.047 1.00 92.44 211 GLU A N 1
ATOM 1642 C CA . GLU A 1 211 ? 8.862 11.196 -19.862 1.00 92.44 211 GLU A CA 1
ATOM 1643 C C . GLU A 1 211 ? 7.581 11.473 -20.685 1.00 92.44 211 GLU A C 1
ATOM 1645 O O . GLU A 1 211 ? 6.657 12.074 -20.126 1.00 92.44 211 GLU A O 1
ATOM 1650 N N . PRO A 1 212 ? 7.436 11.029 -21.955 1.00 91.75 212 PRO A N 1
ATOM 1651 C CA . PRO A 1 212 ? 6.185 11.198 -22.703 1.00 91.75 212 PRO A CA 1
ATOM 1652 C C . PRO A 1 212 ? 4.982 10.542 -22.014 1.00 91.75 212 PRO A C 1
ATOM 1654 O O . PRO A 1 212 ? 3.895 11.117 -21.957 1.00 91.75 212 PRO A O 1
ATOM 1657 N N . VAL A 1 213 ? 5.189 9.371 -21.414 1.00 92.38 213 VAL A N 1
ATOM 1658 C CA . VAL A 1 213 ? 4.140 8.606 -20.730 1.00 92.38 213 VAL A CA 1
ATOM 1659 C C . VAL A 1 213 ? 3.838 9.235 -19.380 1.00 92.38 213 VAL A C 1
ATOM 1661 O O . VAL A 1 213 ? 2.674 9.390 -19.011 1.00 92.38 213 VAL A O 1
ATOM 1664 N N . LEU A 1 214 ? 4.866 9.690 -18.657 1.00 90.50 214 LEU A N 1
ATOM 1665 C CA . LEU A 1 214 ? 4.677 10.444 -17.421 1.00 90.50 214 LEU A CA 1
ATOM 1666 C C . LEU A 1 214 ? 3.860 11.721 -17.649 1.00 90.50 214 LEU A C 1
ATOM 1668 O O . LEU A 1 214 ? 2.983 12.009 -16.830 1.00 90.50 214 LEU A O 1
ATOM 1672 N N . ARG A 1 215 ? 4.113 12.454 -18.744 1.00 90.44 215 ARG A N 1
ATOM 1673 C CA . ARG A 1 215 ? 3.320 13.623 -19.169 1.00 90.44 215 ARG A CA 1
ATOM 1674 C C . ARG A 1 215 ? 1.886 13.242 -19.490 1.00 90.44 215 ARG A C 1
ATOM 1676 O O . ARG A 1 215 ? 0.973 13.865 -18.957 1.00 90.44 215 ARG A O 1
ATOM 1683 N N . ALA A 1 216 ? 1.692 12.196 -20.285 1.00 90.94 216 ALA A N 1
ATOM 1684 C CA . ALA A 1 216 ? 0.369 11.706 -20.650 1.00 90.94 216 ALA A CA 1
ATOM 1685 C C . ALA A 1 216 ? -0.457 11.278 -19.419 1.00 90.94 216 ALA A C 1
ATOM 1687 O O . ALA A 1 216 ? -1.641 11.584 -19.310 1.00 90.94 216 ALA A O 1
ATOM 1688 N N . LEU A 1 217 ? 0.164 10.651 -18.422 1.00 89.25 217 LEU A N 1
ATOM 1689 C CA . LEU A 1 217 ? -0.519 10.304 -17.174 1.00 89.25 217 LEU A CA 1
ATOM 1690 C C . LEU A 1 217 ? -0.784 11.516 -16.255 1.00 89.25 217 LEU A C 1
ATOM 1692 O O . LEU A 1 217 ? -1.464 11.359 -15.244 1.00 89.25 217 LEU A O 1
ATOM 1696 N N . ARG A 1 218 ? -0.191 12.691 -16.516 1.00 89.06 218 ARG A N 1
ATOM 1697 C CA . ARG A 1 218 ? -0.461 13.938 -15.768 1.00 89.06 218 ARG A CA 1
ATOM 1698 C C . ARG A 1 218 ? -1.530 14.797 -16.440 1.00 89.06 218 ARG A C 1
ATOM 1700 O O . ARG A 1 218 ? -2.277 15.467 -15.738 1.00 89.06 218 ARG A O 1
ATOM 1707 N N . ASP A 1 219 ? -1.585 14.786 -17.768 1.00 90.38 219 ASP A N 1
ATOM 1708 C CA . ASP A 1 219 ? -2.485 15.623 -18.557 1.00 90.38 219 ASP A CA 1
ATOM 1709 C C . ASP A 1 219 ? -3.124 14.811 -19.691 1.00 90.38 219 ASP A C 1
ATOM 1711 O O . ASP A 1 219 ? -2.478 14.496 -20.697 1.00 90.38 219 ASP A O 1
ATOM 1715 N N . SER A 1 220 ? -4.413 14.490 -19.520 1.00 85.44 220 SER A N 1
ATOM 1716 C CA . SER A 1 220 ? -5.231 13.722 -20.467 1.00 85.44 220 SER A CA 1
ATOM 1717 C C . SER A 1 220 ? -5.500 14.440 -21.794 1.00 85.44 220 SER A C 1
ATOM 1719 O O . SER A 1 220 ? -6.010 13.813 -22.716 1.00 85.44 220 SER A O 1
ATOM 1721 N N . THR A 1 221 ? -5.198 15.739 -21.892 1.00 87.69 221 THR A N 1
ATOM 1722 C CA . THR A 1 221 ? -5.534 16.581 -23.054 1.00 87.69 221 THR A CA 1
ATOM 1723 C C . THR A 1 221 ? -4.436 16.646 -24.111 1.00 87.69 221 THR A C 1
ATOM 1725 O O . THR A 1 221 ? -4.688 17.094 -25.227 1.00 87.69 221 THR A O 1
ATOM 1728 N N . LEU A 1 2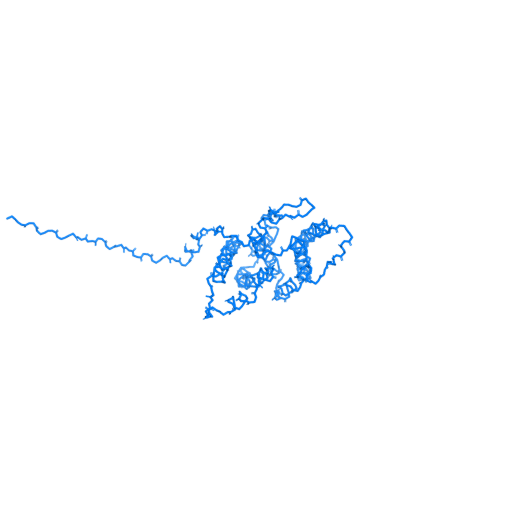22 ? -3.229 16.184 -23.779 1.00 86.12 222 LEU A N 1
ATOM 1729 C CA . LEU A 1 222 ? -2.097 16.179 -24.700 1.00 86.12 222 LEU A CA 1
ATOM 1730 C C . LEU A 1 222 ? -2.310 15.170 -25.832 1.00 86.12 222 LEU A C 1
ATOM 1732 O O . LEU A 1 222 ? -2.637 14.009 -25.570 1.00 86.12 222 LEU A O 1
ATOM 1736 N N . GLU A 1 223 ? -2.040 15.598 -27.067 1.00 85.25 223 GLU A N 1
ATOM 1737 C CA . GLU A 1 223 ? -1.884 14.690 -28.205 1.00 85.25 223 GLU A CA 1
ATOM 1738 C C . GLU A 1 223 ? -0.703 13.746 -27.961 1.00 85.25 223 GLU A C 1
ATOM 1740 O O . GLU A 1 223 ? 0.346 14.142 -27.442 1.00 85.25 223 GLU A O 1
ATOM 1745 N N . ARG A 1 224 ? -0.893 12.472 -28.304 1.00 88.81 224 ARG A N 1
ATOM 1746 C CA . ARG A 1 224 ? 0.061 11.388 -28.056 1.00 88.81 224 ARG A CA 1
ATOM 1747 C C . ARG A 1 224 ? 0.130 10.513 -29.287 1.00 88.81 224 ARG A C 1
ATOM 1749 O O . ARG A 1 224 ? -0.872 10.349 -29.981 1.00 88.81 224 ARG A O 1
ATOM 1756 N N . ASP A 1 225 ? 1.291 9.923 -29.514 1.00 93.69 225 ASP A N 1
ATOM 1757 C CA . ASP A 1 225 ? 1.400 8.833 -30.470 1.00 93.69 225 ASP A CA 1
ATOM 1758 C C . ASP A 1 225 ? 0.647 7.577 -29.983 1.00 93.69 225 ASP A C 1
ATOM 1760 O O . ASP A 1 225 ? 0.274 7.432 -28.810 1.00 93.69 225 ASP A O 1
ATOM 1764 N N . ASP A 1 226 ? 0.429 6.652 -30.917 1.00 93.75 226 ASP A N 1
ATOM 1765 C CA . ASP A 1 226 ? -0.304 5.411 -30.670 1.00 93.75 226 ASP A CA 1
ATOM 1766 C C . ASP A 1 226 ? 0.386 4.502 -29.641 1.00 93.75 226 ASP A C 1
ATOM 1768 O O . ASP A 1 226 ? -0.260 3.643 -29.039 1.00 93.75 226 ASP A O 1
ATOM 1772 N N . GLU A 1 227 ? 1.699 4.627 -29.441 1.00 92.31 227 GLU A N 1
ATOM 1773 C CA . GLU A 1 227 ? 2.447 3.812 -28.485 1.00 92.31 227 GLU A CA 1
ATOM 1774 C C . GLU A 1 227 ? 2.233 4.287 -27.052 1.00 92.31 227 GLU A C 1
ATOM 1776 O O . GLU A 1 227 ? 1.797 3.502 -26.204 1.00 92.31 227 GLU A O 1
ATOM 1781 N N . VAL A 1 228 ? 2.427 5.581 -26.805 1.00 93.12 228 VAL A N 1
ATOM 1782 C CA . VAL A 1 228 ? 2.149 6.227 -25.523 1.00 93.12 228 VAL A CA 1
ATOM 1783 C C . VAL A 1 228 ? 0.683 6.035 -25.149 1.00 93.12 228 VAL A C 1
ATOM 1785 O O . VAL A 1 228 ? 0.387 5.683 -24.006 1.00 93.12 228 VAL A O 1
ATOM 1788 N N . GLN A 1 229 ? -0.243 6.190 -26.102 1.00 93.38 229 GLN A N 1
ATOM 1789 C CA . GLN A 1 229 ? -1.666 5.993 -25.831 1.00 93.38 229 GLN A CA 1
ATOM 1790 C C . GLN A 1 229 ? -1.990 4.544 -25.439 1.00 93.38 229 GLN A C 1
ATOM 1792 O O . GLN A 1 229 ? -2.729 4.331 -24.475 1.00 93.38 229 GLN A O 1
ATOM 1797 N N . ARG A 1 230 ? -1.413 3.544 -26.121 1.00 91.94 230 ARG A N 1
ATOM 1798 C CA . ARG A 1 230 ? -1.573 2.129 -25.736 1.00 91.94 230 ARG A CA 1
ATOM 1799 C C . ARG A 1 230 ? -1.066 1.873 -24.320 1.00 91.94 230 ARG A C 1
ATOM 1801 O O . ARG A 1 230 ? -1.761 1.224 -23.540 1.00 91.94 230 ARG A O 1
ATOM 1808 N N . MET A 1 231 ? 0.106 2.404 -23.980 1.00 92.69 231 MET A N 1
ATOM 1809 C CA . MET A 1 231 ? 0.731 2.180 -22.678 1.00 92.69 231 MET A CA 1
ATOM 1810 C C . MET A 1 231 ? -0.061 2.831 -21.539 1.00 92.69 231 MET A C 1
ATOM 1812 O O . MET A 1 231 ? -0.306 2.197 -20.513 1.00 92.69 231 MET A O 1
ATOM 1816 N N . VAL A 1 232 ? -0.548 4.059 -21.748 1.00 92.88 232 VAL A N 1
ATOM 1817 C CA . VAL A 1 232 ? -1.452 4.740 -20.808 1.00 92.88 232 VAL A CA 1
ATOM 1818 C C . VAL A 1 232 ? -2.726 3.926 -20.594 1.00 92.88 232 VAL A C 1
ATOM 1820 O O . VAL A 1 232 ? -3.089 3.669 -19.449 1.00 92.88 232 VAL A O 1
ATOM 1823 N N . SER A 1 233 ? -3.361 3.439 -21.664 1.00 92.81 233 SER A N 1
ATOM 1824 C CA . SER A 1 233 ? -4.574 2.622 -21.546 1.00 92.81 233 SER A CA 1
ATOM 1825 C C . SER A 1 233 ? -4.339 1.299 -20.807 1.00 92.81 233 SER A C 1
ATOM 1827 O O . SER A 1 233 ? -5.217 0.851 -20.070 1.00 92.81 233 SER A O 1
ATOM 1829 N N . GLN A 1 234 ? -3.164 0.675 -20.947 1.00 92.75 234 GLN A N 1
ATOM 1830 C CA . GLN A 1 234 ? -2.813 -0.519 -20.168 1.00 92.75 234 GLN A CA 1
ATOM 1831 C C . GLN A 1 234 ? -2.659 -0.204 -18.675 1.00 92.75 234 GLN A C 1
ATOM 1833 O O . GLN A 1 234 ? -3.170 -0.950 -17.840 1.00 92.75 234 GLN A O 1
ATOM 1838 N N . ILE A 1 235 ? -2.007 0.911 -18.332 1.00 93.50 235 ILE A N 1
ATOM 1839 C CA . ILE A 1 235 ? -1.852 1.363 -16.941 1.00 93.50 235 ILE A CA 1
ATOM 1840 C C . ILE A 1 235 ? -3.219 1.685 -16.319 1.00 93.50 235 ILE A C 1
ATOM 1842 O O . ILE A 1 235 ? -3.510 1.246 -15.208 1.00 93.50 235 ILE A O 1
ATOM 1846 N N . GLU A 1 236 ? -4.084 2.402 -17.039 1.00 92.81 236 GLU A N 1
ATOM 1847 C CA . GLU A 1 236 ? -5.436 2.742 -16.579 1.00 92.81 236 GLU A CA 1
ATOM 1848 C C . GLU A 1 236 ? -6.314 1.499 -16.375 1.00 92.81 236 GLU A C 1
ATOM 1850 O O . GLU A 1 236 ? -7.064 1.428 -15.396 1.00 92.81 236 GLU A O 1
ATOM 1855 N N . ALA A 1 237 ? -6.192 0.492 -17.248 1.00 93.31 237 ALA A N 1
ATOM 1856 C CA . ALA A 1 237 ? -6.879 -0.787 -17.080 1.00 93.31 237 ALA A CA 1
ATOM 1857 C C . ALA A 1 237 ? -6.426 -1.503 -15.797 1.00 93.31 237 ALA A C 1
ATOM 1859 O O . ALA A 1 237 ? -7.262 -1.932 -15.002 1.00 93.31 237 ALA A O 1
ATOM 1860 N N . VAL A 1 238 ? -5.113 -1.549 -15.541 1.00 93.00 238 VAL A N 1
ATOM 1861 C CA . VAL A 1 238 ? -4.566 -2.111 -14.298 1.00 93.00 238 VAL A CA 1
ATOM 1862 C C . VAL A 1 238 ? -5.054 -1.336 -13.071 1.00 93.00 238 VAL A C 1
ATOM 1864 O O . VAL A 1 238 ? -5.497 -1.955 -12.107 1.00 93.00 238 VAL A O 1
ATOM 1867 N N . HIS A 1 239 ? -5.034 0.000 -13.095 1.00 94.31 239 HIS A N 1
ATOM 1868 C CA . HIS A 1 239 ? -5.556 0.816 -11.991 1.00 94.31 239 HIS A CA 1
ATOM 1869 C C . HIS A 1 239 ? -7.043 0.561 -11.733 1.00 94.31 239 HIS A C 1
ATOM 1871 O O . HIS A 1 239 ? -7.451 0.453 -10.578 1.00 94.31 239 HIS A O 1
ATOM 1877 N N . THR A 1 240 ? -7.844 0.422 -12.790 1.00 95.25 240 THR A N 1
ATOM 1878 C CA . THR A 1 240 ? -9.275 0.110 -12.670 1.00 95.25 240 THR A CA 1
ATOM 1879 C C . THR A 1 240 ? -9.488 -1.222 -11.955 1.00 95.25 240 THR A C 1
ATOM 1881 O O . THR A 1 240 ? -10.302 -1.299 -11.034 1.00 95.25 240 THR A O 1
ATOM 1884 N N . ASP A 1 241 ? -8.713 -2.250 -12.307 1.00 94.06 241 ASP A N 1
ATOM 1885 C CA . ASP A 1 241 ? -8.804 -3.540 -11.626 1.00 94.06 241 ASP A CA 1
ATOM 1886 C C . ASP A 1 241 ? -8.354 -3.469 -10.157 1.00 94.06 241 ASP A C 1
ATOM 1888 O O . ASP A 1 241 ? -8.949 -4.117 -9.298 1.00 94.06 241 ASP A O 1
ATOM 1892 N N . LEU A 1 242 ? -7.300 -2.701 -9.852 1.00 94.81 242 LEU A N 1
ATOM 1893 C CA . LEU A 1 242 ? -6.827 -2.517 -8.474 1.00 94.81 242 LEU A CA 1
ATOM 1894 C C . LEU A 1 242 ? -7.874 -1.819 -7.606 1.00 94.81 242 LEU A C 1
ATOM 1896 O O . LEU A 1 242 ? -8.062 -2.202 -6.453 1.00 94.81 242 LEU A O 1
ATOM 1900 N N . ILE A 1 243 ? -8.580 -0.831 -8.160 1.00 96.50 243 ILE A N 1
ATOM 1901 C CA . ILE A 1 243 ? -9.690 -0.163 -7.473 1.00 96.50 243 ILE A CA 1
ATOM 1902 C C . ILE A 1 243 ? -10.824 -1.160 -7.211 1.00 96.50 243 ILE A C 1
ATOM 1904 O O . ILE A 1 243 ? -11.356 -1.180 -6.107 1.00 96.50 243 ILE A O 1
ATOM 1908 N N . ALA A 1 244 ? -11.160 -2.025 -8.173 1.00 95.31 244 ALA A N 1
ATOM 1909 C CA . ALA A 1 244 ? -12.199 -3.040 -7.985 1.00 95.31 244 ALA A CA 1
ATOM 1910 C C . ALA A 1 244 ? -11.845 -4.060 -6.880 1.00 95.31 244 ALA A C 1
ATOM 1912 O O . ALA A 1 244 ? -12.694 -4.407 -6.052 1.00 95.31 244 ALA A O 1
ATOM 1913 N N . GLU A 1 245 ? -10.588 -4.508 -6.818 1.00 94.25 245 GLU A N 1
ATOM 1914 C CA . GLU A 1 245 ? -10.113 -5.400 -5.750 1.00 94.25 245 GLU A CA 1
ATOM 1915 C C . GLU A 1 245 ? -10.055 -4.680 -4.392 1.00 94.25 245 GLU A C 1
ATOM 1917 O O . GLU A 1 245 ? -10.420 -5.254 -3.365 1.00 94.25 245 GLU A O 1
ATOM 1922 N N . HIS A 1 246 ? -9.684 -3.396 -4.372 1.00 95.69 246 HIS A N 1
ATOM 1923 C CA . HIS A 1 246 ? -9.783 -2.554 -3.180 1.00 95.69 246 HIS A CA 1
ATOM 1924 C C . HIS A 1 246 ? -11.235 -2.430 -2.689 1.00 95.69 246 HIS A C 1
ATOM 1926 O O . HIS A 1 246 ? -11.484 -2.640 -1.503 1.00 95.69 246 HIS A O 1
ATOM 1932 N N . THR A 1 247 ? -12.197 -2.164 -3.580 1.00 96.19 247 THR A N 1
ATOM 1933 C CA . THR A 1 247 ? -13.628 -2.122 -3.239 1.00 96.19 247 THR A CA 1
ATOM 1934 C C . THR A 1 247 ? -14.090 -3.446 -2.640 1.00 96.19 247 THR A C 1
ATOM 1936 O O . THR A 1 247 ? -14.683 -3.453 -1.566 1.00 96.19 247 THR A O 1
ATOM 1939 N N . THR A 1 248 ? -13.721 -4.571 -3.257 1.00 94.75 248 THR A N 1
ATOM 1940 C CA . THR A 1 248 ? -14.031 -5.912 -2.732 1.00 94.75 248 THR A CA 1
ATOM 1941 C C . THR A 1 248 ? -13.447 -6.115 -1.329 1.00 94.75 248 THR A C 1
ATOM 1943 O O . THR A 1 248 ? -14.080 -6.703 -0.452 1.00 94.75 248 THR A O 1
ATOM 1946 N N . ARG A 1 249 ? -12.228 -5.621 -1.085 1.00 93.94 249 ARG A N 1
ATOM 1947 C CA . ARG A 1 249 ? -11.551 -5.724 0.214 1.00 93.94 249 ARG A CA 1
ATOM 1948 C C . ARG A 1 249 ? -12.214 -4.848 1.289 1.00 93.94 249 ARG A C 1
ATOM 1950 O O . ARG A 1 249 ? -12.318 -5.290 2.429 1.00 93.94 249 ARG A O 1
ATOM 1957 N N . MET A 1 250 ? -12.712 -3.665 0.925 1.00 96.69 250 MET A N 1
ATOM 1958 C CA . MET A 1 250 ? -13.520 -2.804 1.802 1.00 96.69 250 MET A CA 1
ATOM 1959 C C . MET A 1 250 ? -14.864 -3.458 2.153 1.00 96.69 250 MET A C 1
ATOM 1961 O O . MET A 1 250 ? -15.230 -3.521 3.325 1.00 96.69 250 MET A O 1
ATOM 1965 N N . GLU A 1 251 ? -15.558 -4.030 1.167 1.00 94.94 251 GLU A N 1
ATOM 1966 C CA . GLU A 1 251 ? -16.852 -4.699 1.364 1.00 94.94 251 GLU A CA 1
ATOM 1967 C C . GLU A 1 251 ? -16.753 -5.906 2.307 1.00 94.94 251 GLU A C 1
ATOM 1969 O O . GLU A 1 251 ? -17.639 -6.118 3.132 1.00 94.94 251 GLU A O 1
ATOM 1974 N N . ARG A 1 252 ? -15.649 -6.666 2.256 1.00 92.50 252 ARG A N 1
ATOM 1975 C CA . ARG A 1 252 ? -15.390 -7.778 3.196 1.00 92.50 252 ARG A CA 1
ATOM 1976 C C . ARG A 1 252 ? -15.287 -7.336 4.657 1.00 92.50 252 ARG A C 1
ATOM 1978 O O . ARG A 1 252 ? -15.533 -8.146 5.543 1.00 92.50 252 ARG A O 1
ATOM 1985 N N . LEU A 1 253 ? -14.922 -6.079 4.901 1.00 93.56 253 LEU A N 1
ATOM 1986 C CA . LEU A 1 253 ? -14.892 -5.463 6.229 1.00 93.56 253 LEU A CA 1
ATOM 1987 C C . LEU A 1 253 ? -16.228 -4.797 6.600 1.00 93.56 253 LEU A C 1
ATOM 1989 O O . LEU A 1 253 ? -16.331 -4.216 7.674 1.00 93.56 253 LEU A O 1
ATOM 1993 N N . GLY A 1 254 ? -17.237 -4.840 5.722 1.00 94.81 254 GLY A N 1
ATOM 1994 C CA . GLY A 1 254 ? -18.481 -4.086 5.893 1.00 94.81 254 GLY A CA 1
ATOM 1995 C C . GLY A 1 254 ? -18.320 -2.577 5.673 1.00 94.81 254 GLY A C 1
ATOM 1996 O O . GLY A 1 254 ? -19.172 -1.805 6.105 1.00 94.81 254 GLY A O 1
ATOM 1997 N N . LEU A 1 255 ? -17.237 -2.146 5.017 1.00 96.62 255 LEU A N 1
ATOM 1998 C CA . LEU A 1 255 ? -16.933 -0.740 4.754 1.00 96.62 255 LEU A CA 1
ATOM 1999 C C . LEU A 1 255 ? -17.395 -0.319 3.356 1.00 96.62 255 LEU A C 1
ATOM 2001 O O . LEU A 1 255 ? -17.491 -1.131 2.435 1.00 96.62 255 LEU A O 1
ATOM 2005 N N . THR A 1 256 ? -17.615 0.983 3.175 1.00 94.00 256 THR A N 1
ATOM 2006 C CA . THR A 1 256 ? -17.921 1.568 1.862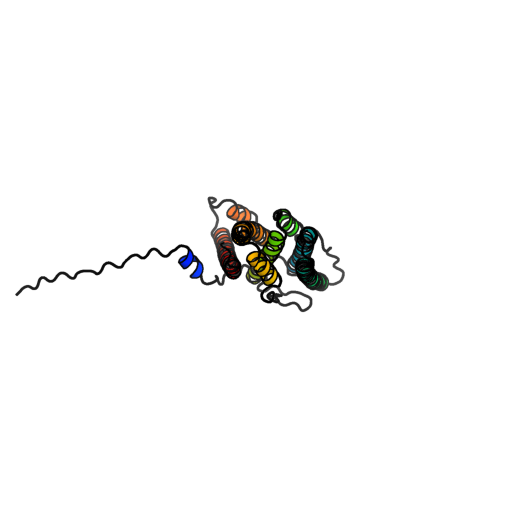 1.00 94.00 256 THR A CA 1
ATOM 2007 C C . THR A 1 256 ? -16.656 2.112 1.199 1.00 94.00 256 THR A C 1
ATOM 2009 O O . THR A 1 256 ? -15.873 2.822 1.834 1.00 94.00 256 THR A O 1
ATOM 2012 N N . ALA A 1 257 ? -16.464 1.784 -0.082 1.00 83.56 257 ALA A N 1
ATOM 2013 C CA . ALA A 1 257 ? -15.395 2.328 -0.926 1.00 83.56 257 ALA A CA 1
ATOM 2014 C C . ALA A 1 257 ? -15.825 3.597 -1.683 1.00 83.56 257 ALA A C 1
ATOM 2016 O O . ALA A 1 257 ? -16.954 4.093 -1.457 1.00 83.56 257 ALA A O 1
#

Secondary structure (DSSP, 8-state):
-----PPPPPPP------HHHHHTT-PPP----GGG---HHHHHHHHHHHHHHHHHHHHHHGGG--SHHHHHHHHHHHHHHHHHHHHHHHHHHHTS-TT----SSGGGGTHHHHHHHHHH---SSHHHHHHHHHHHHHHHHHHHHHHSTT---STT--S------SS-HHHHHHHHHHTT-TTHHHHHHHHHHHHHHHHHHHHHHHS---HHHHHHTT-TTS---HHHHHHHHHHHHHHHHHHHHHHHHHHHTT---

pLDDT: mean 84.75, std 17.29, range [37.62, 98.44]

Foldseek 3Di:
DDDDDDDDDDDDPPPDDDPVVVLVPDDQDPQFDQVQFDAQLLLLLLLLLLLVLLLVLLVVQLVQDPDPVLSVLSVVVSVVSNVSSVVSVVLSVQQDDPPDCDDSDDSSNLNVLSCQLSVVQDDPHSLLSLLLSVLLVQLVLLLCLRHVVPRPGGDPADPVNDPPCDVHSSLVSNLVVCVVPVVVQAVSLVSLVVSLVSSLSSSVSSTNDDPLLVVCLVDVPDDDDPVSVVSNVSSVSSSSSSVSVSQVVQVSSVHHD

InterPro domains:
  IPR012347 Ferritin-like [G3DSA:1.20.1260.10] (27-256)
  IPR059125 Ferritin-like domain, actinomycetes [PF13794] (43-201)

Radius of gyration: 22.52 Å; chains: 1; bounding box: 91×36×74 Å